Protein AF-A0A942ALH8-F1 (afdb_monomer_lite)

pLDDT: mean 92.57, std 8.09, range [36.84, 98.5]

Radius of gyration: 17.48 Å; chains: 1; bounding box: 50×44×46 Å

Structure (mmCIF, N/CA/C/O backbone):
data_AF-A0A942ALH8-F1
#
_entry.id   AF-A0A942ALH8-F1
#
loop_
_atom_site.group_PDB
_atom_site.id
_atom_site.type_symbol
_atom_site.label_atom_id
_atom_site.label_alt_id
_atom_site.label_comp_id
_atom_site.label_asym_id
_atom_site.label_entity_id
_atom_site.label_seq_id
_atom_site.pdbx_PDB_ins_code
_atom_site.Cartn_x
_atom_site.Cartn_y
_atom_site.Cartn_z
_atom_site.occupancy
_atom_site.B_iso_or_equiv
_atom_site.auth_seq_id
_atom_site.auth_comp_id
_atom_site.auth_asym_id
_atom_site.auth_atom_id
_atom_site.pdbx_PDB_model_num
ATOM 1 N N . MET A 1 1 ? -32.227 11.477 14.676 1.00 36.84 1 MET A N 1
ATOM 2 C CA . MET A 1 1 ? -32.012 10.018 14.642 1.00 36.84 1 MET A CA 1
ATOM 3 C C . MET A 1 1 ? -30.515 9.813 14.634 1.00 36.84 1 MET A C 1
ATOM 5 O O . MET A 1 1 ? -29.895 10.164 13.641 1.00 36.84 1 MET A O 1
ATOM 9 N N . GLU A 1 2 ? -29.929 9.371 15.744 1.00 45.31 2 GLU A N 1
ATOM 10 C CA . GLU A 1 2 ? -28.532 8.932 15.728 1.00 45.31 2 GLU A CA 1
ATOM 11 C C . GLU A 1 2 ? -28.465 7.667 14.875 1.00 45.31 2 GLU A C 1
ATOM 13 O O . GLU A 1 2 ? -29.123 6.669 15.173 1.00 45.31 2 GLU A O 1
ATOM 18 N N . VAL A 1 3 ? -27.745 7.743 13.757 1.00 50.66 3 VAL A N 1
ATOM 19 C CA . VAL A 1 3 ? -27.369 6.553 12.998 1.00 50.66 3 VAL A CA 1
ATOM 20 C C . VAL A 1 3 ? -26.473 5.744 13.929 1.00 50.66 3 VAL A C 1
ATOM 22 O O . VAL A 1 3 ? -25.456 6.250 14.400 1.00 50.66 3 VAL A O 1
ATOM 25 N N . ASN A 1 4 ? -26.899 4.530 14.267 1.00 64.19 4 ASN A N 1
ATOM 26 C CA . ASN A 1 4 ? -26.134 3.645 15.132 1.00 64.19 4 ASN A CA 1
ATOM 27 C C . ASN A 1 4 ? -24.898 3.199 14.340 1.00 64.19 4 ASN A C 1
ATOM 29 O O . ASN A 1 4 ? -25.013 2.354 13.453 1.00 64.19 4 ASN A O 1
ATOM 33 N N . LYS A 1 5 ? -23.758 3.853 14.582 1.00 74.19 5 LYS A N 1
ATOM 34 C CA . LYS A 1 5 ? -22.508 3.592 13.860 1.00 74.19 5 LYS A CA 1
ATOM 35 C C . LYS A 1 5 ? -22.038 2.178 14.137 1.00 74.19 5 LYS A C 1
ATOM 37 O O . LYS A 1 5 ? -22.155 1.689 15.265 1.00 74.19 5 LYS A O 1
ATOM 42 N N . THR A 1 6 ? -21.480 1.527 13.124 1.00 86.56 6 THR A N 1
ATOM 43 C CA . THR A 1 6 ? -20.853 0.227 13.345 1.00 86.56 6 THR A CA 1
ATOM 44 C C . THR A 1 6 ? -19.574 0.380 14.176 1.00 86.56 6 THR A C 1
ATOM 46 O O . THR A 1 6 ? -19.049 1.485 14.359 1.00 86.56 6 THR A O 1
ATOM 49 N N . LYS A 1 7 ? -19.061 -0.736 14.711 1.00 91.69 7 LYS A N 1
ATOM 50 C CA . LYS A 1 7 ? -17.842 -0.722 15.533 1.00 91.69 7 LYS A CA 1
ATOM 51 C C . LYS A 1 7 ? -16.642 -0.207 14.729 1.00 91.69 7 LYS A C 1
ATOM 53 O O . LYS A 1 7 ? -15.837 0.539 15.282 1.00 91.69 7 LYS A O 1
ATOM 58 N N . LEU A 1 8 ? -16.554 -0.570 13.446 1.00 96.25 8 LEU A N 1
ATOM 59 C CA . LEU A 1 8 ? -15.512 -0.081 12.549 1.00 96.25 8 LEU A CA 1
ATOM 60 C C . LEU A 1 8 ? -15.657 1.417 12.262 1.00 96.25 8 LEU A C 1
ATOM 62 O O . LEU A 1 8 ? -14.693 2.155 12.435 1.00 96.25 8 LEU A O 1
ATOM 66 N N . GLU A 1 9 ? -16.849 1.878 11.871 1.00 96.19 9 GLU A N 1
ATOM 67 C CA . GLU A 1 9 ? -17.075 3.285 11.516 1.00 96.19 9 GLU A CA 1
ATOM 68 C C . GLU A 1 9 ? -16.722 4.220 12.684 1.00 96.19 9 GLU A C 1
ATOM 70 O O . GLU A 1 9 ? -16.022 5.220 12.515 1.00 96.19 9 GLU A O 1
ATOM 75 N N . ALA A 1 10 ? -17.152 3.867 13.900 1.00 96.00 10 ALA A N 1
ATOM 76 C CA . ALA A 1 10 ? -16.814 4.627 15.097 1.00 96.00 10 ALA A CA 1
ATOM 77 C C . ALA A 1 10 ? -15.299 4.650 15.369 1.00 96.00 10 ALA A C 1
ATOM 79 O O . ALA A 1 10 ? -14.766 5.691 15.756 1.00 96.00 10 ALA A O 1
ATOM 80 N N . LEU A 1 11 ? -14.606 3.528 15.151 1.00 97.69 11 LEU A N 1
ATOM 81 C CA . LEU A 1 11 ? -13.166 3.412 15.378 1.00 97.69 11 LEU A CA 1
ATOM 82 C C . LEU A 1 11 ? -12.350 4.224 14.362 1.00 97.69 11 LEU A C 1
ATOM 84 O O . LEU A 1 11 ? -11.410 4.911 14.754 1.00 97.69 11 LEU A O 1
ATOM 88 N N . LEU A 1 12 ? -12.723 4.200 13.080 1.00 97.69 12 LEU A N 1
ATOM 89 C CA . LEU A 1 12 ? -12.045 4.975 12.033 1.00 97.69 12 LEU A CA 1
ATOM 90 C C . LEU A 1 12 ? -12.186 6.484 12.266 1.00 97.69 12 LEU A C 1
ATOM 92 O O . LEU A 1 12 ? -11.200 7.215 12.192 1.00 97.69 12 LEU A O 1
ATOM 96 N N . LEU A 1 13 ? -13.374 6.944 12.666 1.00 96.25 13 LEU A N 1
ATOM 97 C CA . LEU A 1 13 ? -13.583 8.346 13.041 1.00 96.25 13 LEU A CA 1
ATOM 98 C C . LEU A 1 13 ? -12.743 8.759 14.258 1.00 96.25 13 LEU A C 1
ATOM 100 O O . LEU A 1 13 ? -12.218 9.872 14.299 1.00 96.25 13 LEU A O 1
ATOM 104 N N . GLN A 1 14 ? -12.592 7.871 15.246 1.00 96.56 14 GLN A N 1
ATOM 105 C CA . GLN A 1 14 ? -11.711 8.119 16.391 1.00 96.56 14 GLN A CA 1
ATOM 106 C C . GLN A 1 14 ? -10.249 8.242 15.958 1.00 96.56 14 GLN A C 1
ATOM 108 O O . GLN A 1 14 ? -9.574 9.172 16.394 1.00 96.56 14 GLN A O 1
ATOM 113 N N . ILE A 1 15 ? -9.776 7.358 15.074 1.00 97.75 15 ILE A N 1
ATOM 114 C CA . ILE A 1 15 ? -8.411 7.401 14.529 1.00 97.75 15 ILE A CA 1
ATOM 115 C C . ILE A 1 15 ? -8.165 8.735 13.810 1.00 97.75 15 ILE A C 1
ATOM 117 O O . ILE A 1 15 ? -7.194 9.425 14.120 1.00 97.75 15 ILE A O 1
ATOM 121 N N . GLN A 1 16 ? -9.078 9.163 12.931 1.00 95.56 16 GLN A N 1
ATOM 122 C CA . GLN A 1 16 ? -8.986 10.458 12.240 1.00 95.56 16 GLN A CA 1
ATOM 123 C C . GLN A 1 16 ? -8.934 11.637 13.232 1.00 95.56 16 GLN A C 1
ATOM 125 O O . GLN A 1 16 ? -8.098 12.543 13.113 1.00 95.56 16 GLN A O 1
ATOM 130 N N . GLN A 1 17 ? -9.780 11.618 14.267 1.00 95.81 17 GLN A N 1
ATOM 131 C CA . GLN A 1 17 ? -9.775 12.640 15.315 1.00 95.81 17 GLN A CA 1
ATOM 132 C C . GLN A 1 17 ? -8.457 12.653 16.111 1.00 95.81 17 GLN A C 1
ATOM 134 O O . GLN A 1 17 ? -7.908 13.717 16.405 1.00 95.81 17 GLN A O 1
ATOM 139 N N . GLN A 1 18 ? -7.907 11.490 16.449 1.00 95.88 18 GLN A N 1
ATOM 140 C CA . GLN A 1 18 ? -6.642 11.383 17.178 1.00 95.88 18 GLN A CA 1
ATOM 141 C C . GLN A 1 18 ? -5.449 11.838 16.325 1.00 95.88 18 GLN A C 1
ATOM 143 O O . GLN A 1 18 ? -4.545 12.492 16.849 1.00 95.88 18 GLN A O 1
ATOM 148 N N . CYS A 1 19 ? -5.471 11.579 15.013 1.00 93.12 19 CYS A N 1
ATOM 149 C CA . CYS A 1 19 ? -4.487 12.112 14.071 1.00 93.12 19 CYS A CA 1
ATOM 150 C C . CYS A 1 19 ? -4.507 13.647 14.043 1.00 93.12 19 CYS A C 1
ATOM 152 O O . CYS A 1 19 ? -3.461 14.270 14.207 1.00 93.12 19 CYS A O 1
ATOM 154 N N . SER A 1 20 ? -5.688 14.262 13.911 1.00 92.06 20 SER A N 1
ATOM 155 C CA . SER A 1 20 ? -5.819 15.732 13.871 1.00 92.06 20 SER A CA 1
ATOM 156 C C . SER A 1 20 ? -5.445 16.434 15.183 1.00 92.06 20 SER A C 1
ATOM 158 O O . SER A 1 20 ? -4.950 17.558 15.165 1.00 92.06 20 SER A O 1
ATOM 160 N N . THR A 1 21 ? -5.649 15.778 16.327 1.00 93.12 21 THR A N 1
ATOM 161 C CA . THR A 1 21 ? -5.319 16.333 17.653 1.00 93.12 21 THR A CA 1
ATOM 162 C C . THR A 1 21 ? -3.891 16.024 18.108 1.00 93.12 21 THR A C 1
ATOM 164 O O . THR A 1 21 ? -3.427 16.596 19.094 1.00 93.12 21 THR A O 1
ATOM 167 N N . GLY A 1 22 ? -3.183 15.125 17.418 1.00 89.62 22 GLY A N 1
ATOM 168 C CA . GLY A 1 22 ? -1.836 14.691 17.788 1.00 89.62 22 GLY A CA 1
ATOM 169 C C . GLY A 1 22 ? -1.780 13.800 19.036 1.00 89.62 22 GLY A C 1
ATOM 170 O O . GLY A 1 22 ? -0.705 13.637 19.620 1.00 89.62 22 GLY A O 1
ATOM 171 N N . ASN A 1 23 ? -2.902 13.208 19.466 1.00 91.81 23 ASN A N 1
ATOM 172 C CA . ASN A 1 23 ? -2.948 12.342 20.648 1.00 91.81 23 ASN A CA 1
ATOM 173 C C . ASN A 1 23 ? -2.370 10.947 20.349 1.00 91.81 23 ASN A C 1
ATOM 175 O O . ASN A 1 23 ? -3.093 9.970 20.154 1.00 91.81 23 ASN A O 1
ATOM 179 N N . ARG A 1 24 ? -1.036 10.854 20.326 1.00 91.38 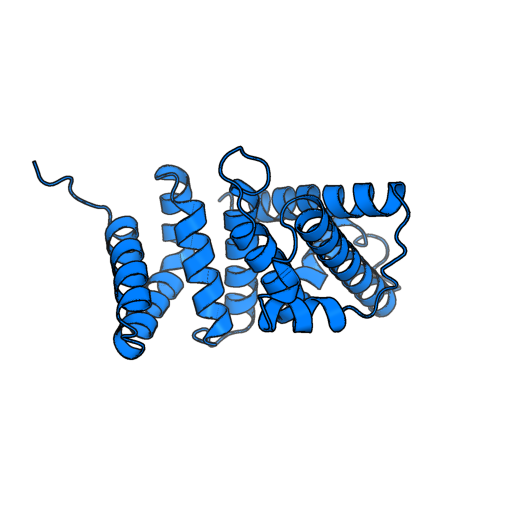24 ARG A N 1
ATOM 180 C CA . ARG A 1 24 ? -0.295 9.643 19.925 1.00 91.38 24 ARG A CA 1
ATOM 181 C C . ARG A 1 24 ? -0.626 8.405 20.759 1.00 91.38 24 ARG A C 1
ATOM 183 O O . ARG A 1 24 ? -0.644 7.302 20.223 1.00 91.38 24 ARG A O 1
ATOM 190 N N . LYS A 1 25 ? -0.881 8.570 22.062 1.00 93.19 25 LYS A N 1
ATOM 191 C CA . LYS A 1 25 ? -1.162 7.441 22.961 1.00 93.19 25 LYS A CA 1
ATOM 192 C C . LYS A 1 25 ? -2.512 6.806 22.643 1.00 93.19 25 LYS A C 1
ATOM 194 O O . LYS A 1 25 ? -2.610 5.585 22.558 1.00 93.19 25 LYS A O 1
ATOM 199 N N . GLU A 1 26 ? -3.541 7.630 22.481 1.00 95.25 26 GLU A N 1
ATOM 200 C CA . GLU A 1 26 ? -4.869 7.134 22.122 1.00 95.25 26 GLU A CA 1
ATOM 201 C C . GLU A 1 26 ? -4.896 6.605 20.688 1.00 95.25 26 GLU A C 1
ATOM 203 O O . GLU A 1 26 ? -5.475 5.545 20.463 1.00 95.25 26 GLU A O 1
ATOM 208 N N . LEU A 1 27 ?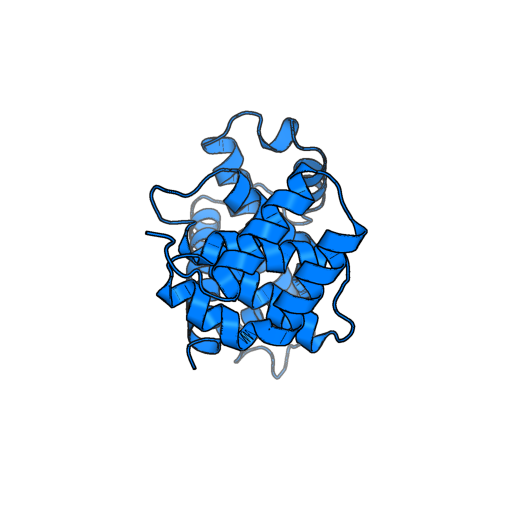 -4.180 7.260 19.765 1.00 97.31 27 LEU A N 1
ATOM 209 C CA . LEU A 1 27 ? -4.002 6.774 18.397 1.00 97.31 27 LEU A CA 1
ATOM 210 C C . LEU A 1 27 ? -3.435 5.351 18.371 1.00 97.31 27 LEU A C 1
ATOM 212 O O . LEU A 1 27 ? -4.038 4.465 17.774 1.00 97.31 27 LEU A O 1
ATOM 216 N N . ALA A 1 28 ? -2.321 5.105 19.068 1.00 96.81 28 ALA A N 1
ATOM 217 C CA . ALA A 1 28 ? -1.719 3.774 19.135 1.00 96.81 28 ALA A CA 1
ATOM 218 C C . ALA A 1 28 ? -2.687 2.728 19.719 1.00 96.81 28 ALA A C 1
ATOM 220 O O . ALA A 1 28 ? -2.735 1.594 19.247 1.00 96.81 28 ALA A O 1
ATOM 221 N N . SER A 1 29 ? -3.498 3.108 20.713 1.00 96.94 29 SER A N 1
ATOM 222 C CA . SER A 1 29 ? -4.518 2.224 21.288 1.00 96.94 29 SER A CA 1
ATOM 223 C C . SER A 1 29 ? -5.618 1.872 20.281 1.00 96.94 29 SER A C 1
ATOM 225 O O . SER A 1 29 ? -5.980 0.701 20.157 1.00 96.94 29 SER A O 1
ATOM 227 N N . SER A 1 30 ? -6.148 2.859 19.556 1.00 98.00 30 SER A N 1
ATOM 228 C CA . SER A 1 30 ? -7.197 2.646 18.553 1.00 98.00 30 SER A CA 1
ATOM 229 C C . SER A 1 30 ? -6.686 1.856 17.346 1.00 98.00 30 SER A C 1
ATOM 231 O O . SER A 1 30 ? -7.379 0.963 16.858 1.00 98.00 30 SER A O 1
ATOM 233 N N . LEU A 1 31 ? -5.450 2.110 16.913 1.00 98.06 31 LEU A N 1
ATOM 234 C CA . LEU A 1 31 ? -4.796 1.345 15.852 1.00 98.06 31 LEU A CA 1
ATOM 235 C C . LEU A 1 31 ? -4.565 -0.117 16.262 1.00 98.06 31 LEU A C 1
ATOM 237 O O . LEU A 1 31 ? -4.925 -1.009 15.502 1.00 98.06 31 LEU A O 1
ATOM 241 N N . ARG A 1 32 ? -4.092 -0.397 17.487 1.00 97.25 32 ARG A N 1
ATOM 242 C CA . ARG A 1 32 ? -3.988 -1.783 17.994 1.00 97.25 32 ARG A CA 1
ATOM 243 C C . ARG A 1 32 ? -5.350 -2.475 18.065 1.00 97.25 32 ARG A C 1
ATOM 245 O O . ARG A 1 32 ? -5.470 -3.650 17.728 1.00 97.25 32 ARG A O 1
ATOM 252 N N . GLN A 1 33 ? -6.406 -1.757 18.452 1.00 97.00 33 GLN A N 1
ATOM 253 C CA . GLN A 1 33 ? -7.764 -2.305 18.421 1.00 97.00 33 GLN A CA 1
ATOM 254 C C . GLN A 1 33 ? -8.205 -2.667 16.993 1.00 97.00 33 GLN A C 1
ATOM 256 O O . GLN A 1 33 ? -8.845 -3.707 16.807 1.00 97.00 33 GLN A O 1
ATOM 261 N N . LEU A 1 34 ? -7.886 -1.827 16.003 1.00 97.88 34 LEU A N 1
ATOM 262 C CA . LEU A 1 34 ? -8.164 -2.095 14.591 1.00 97.88 34 LEU A CA 1
ATOM 263 C C . LEU A 1 34 ? -7.376 -3.314 14.103 1.00 97.88 34 LEU A C 1
ATOM 265 O O . LEU A 1 34 ? -7.981 -4.248 13.580 1.00 97.88 34 LEU A O 1
ATOM 269 N N . MET A 1 35 ? -6.069 -3.343 14.366 1.00 96.69 35 MET A N 1
ATOM 270 C CA . MET A 1 35 ? -5.150 -4.430 14.019 1.00 96.69 35 MET A CA 1
ATOM 271 C C . MET A 1 35 ? -5.627 -5.789 14.543 1.00 96.69 35 MET A C 1
ATOM 273 O O . MET A 1 35 ? -5.716 -6.752 13.786 1.00 96.69 35 MET A O 1
ATOM 277 N N . ASN A 1 36 ? -6.035 -5.858 15.813 1.00 95.44 36 ASN A N 1
ATOM 278 C CA . ASN A 1 36 ? -6.484 -7.104 16.449 1.00 95.44 36 ASN A CA 1
ATOM 279 C C . ASN A 1 36 ? -7.810 -7.648 15.886 1.00 95.44 36 ASN A C 1
ATOM 281 O O . ASN A 1 36 ? -8.197 -8.771 16.189 1.00 95.44 36 ASN A O 1
ATOM 285 N N . ASN A 1 37 ? -8.551 -6.846 15.117 1.00 96.00 37 ASN A N 1
ATOM 286 C CA . ASN A 1 37 ? -9.833 -7.227 14.515 1.00 96.00 37 ASN A CA 1
ATOM 287 C C . ASN A 1 37 ? -9.805 -7.075 12.980 1.00 96.00 37 ASN A C 1
ATOM 289 O O . ASN A 1 37 ? -10.860 -7.081 12.342 1.00 96.00 37 ASN A O 1
ATOM 293 N N . ARG A 1 38 ? -8.613 -6.927 12.385 1.00 95.56 38 ARG A N 1
ATOM 294 C CA . ARG A 1 38 ? -8.408 -6.516 10.987 1.00 95.56 38 ARG A CA 1
ATOM 295 C C . ARG A 1 38 ? -9.140 -7.384 9.966 1.00 95.56 38 ARG A C 1
ATOM 297 O O . ARG A 1 38 ? -9.742 -6.834 9.057 1.00 95.56 38 ARG A O 1
ATOM 304 N N . GLN A 1 39 ? -9.184 -8.707 10.141 1.00 93.94 39 GLN A N 1
ATOM 305 C CA . GLN A 1 39 ? -9.879 -9.609 9.211 1.00 93.94 39 GLN A CA 1
ATOM 306 C C . GLN A 1 39 ? -11.396 -9.364 9.185 1.00 93.94 39 GLN A C 1
ATOM 308 O O . GLN A 1 39 ? -11.996 -9.258 8.116 1.00 93.94 39 GLN A O 1
ATOM 313 N N . ALA A 1 40 ? -12.019 -9.203 10.357 1.00 93.81 40 ALA A N 1
ATOM 314 C CA . ALA A 1 40 ? -13.442 -8.879 10.446 1.00 93.81 40 ALA A CA 1
ATOM 315 C C . ALA A 1 40 ? -13.726 -7.475 9.889 1.00 93.81 40 ALA A C 1
ATOM 317 O O . ALA A 1 40 ? -14.661 -7.282 9.108 1.00 93.81 40 ALA A O 1
ATOM 318 N N . TYR A 1 41 ? -12.878 -6.506 10.239 1.00 96.50 41 TYR A N 1
ATOM 319 C CA . TYR A 1 41 ? -12.999 -5.133 9.760 1.00 96.50 41 TYR A CA 1
ATOM 320 C C . TYR A 1 41 ? -12.703 -4.977 8.270 1.00 96.50 41 TYR A C 1
ATOM 322 O O . TYR A 1 41 ? -13.274 -4.092 7.644 1.00 96.50 41 TYR A O 1
ATOM 330 N N . TYR A 1 42 ? -11.906 -5.852 7.662 1.00 95.56 42 TYR A N 1
ATOM 331 C CA . TYR A 1 42 ? -11.691 -5.849 6.221 1.00 95.56 42 TYR A CA 1
ATOM 332 C C . TYR A 1 42 ? -13.012 -6.085 5.471 1.00 95.56 42 TYR A C 1
ATOM 334 O O . TYR A 1 42 ? -13.391 -5.269 4.628 1.00 95.56 42 TYR A O 1
ATOM 342 N N . GLN A 1 43 ? -13.775 -7.124 5.831 1.00 93.00 43 GLN A N 1
ATOM 343 C CA . GLN A 1 43 ? -15.072 -7.411 5.194 1.00 93.00 43 GLN A CA 1
ATOM 344 C C . GLN A 1 43 ? -16.118 -6.325 5.480 1.00 93.00 43 GLN A C 1
ATOM 346 O O . GLN A 1 43 ? -16.907 -5.942 4.608 1.00 93.00 43 GLN A O 1
ATOM 351 N N . GLU A 1 44 ? -16.108 -5.794 6.703 1.00 94.94 44 GLU A N 1
ATOM 352 C CA . GLU A 1 44 ? -16.975 -4.686 7.094 1.00 94.94 44 GLU A CA 1
ATOM 353 C C . GLU A 1 44 ? -16.642 -3.409 6.300 1.00 94.94 44 GLU A C 1
ATOM 355 O O . GLU A 1 44 ? -17.551 -2.762 5.780 1.00 94.94 44 GLU A O 1
ATOM 360 N N . SER A 1 45 ? -15.355 -3.099 6.097 1.00 95.62 45 SER A N 1
ATOM 361 C CA . SER A 1 45 ? -14.901 -1.937 5.318 1.00 95.62 45 SER A CA 1
ATOM 362 C C . SER A 1 45 ? -15.368 -1.998 3.864 1.00 95.62 45 SER A C 1
ATOM 364 O O . SER A 1 45 ? -15.770 -0.978 3.310 1.00 95.62 45 SER A O 1
ATOM 366 N N . ILE A 1 46 ? -15.390 -3.190 3.252 1.00 93.31 46 ILE A N 1
ATOM 367 C CA . ILE A 1 46 ? -15.931 -3.386 1.900 1.00 93.31 46 ILE A CA 1
ATOM 368 C C . ILE A 1 46 ? -17.428 -3.085 1.896 1.00 93.31 46 ILE A C 1
ATOM 370 O O . ILE A 1 46 ? -17.907 -2.314 1.065 1.00 93.31 46 ILE A O 1
ATOM 374 N N . SER A 1 47 ? -18.161 -3.679 2.838 1.00 93.12 47 SER A N 1
ATOM 375 C CA . SER A 1 47 ? -19.621 -3.559 2.918 1.00 93.12 47 SER A CA 1
ATOM 376 C C . SER A 1 47 ? -20.074 -2.115 3.149 1.00 93.12 47 SER A C 1
ATOM 378 O O . SER A 1 47 ? -21.121 -1.708 2.650 1.00 93.12 47 SER A O 1
ATOM 380 N N . LEU A 1 48 ? -19.272 -1.335 3.876 1.00 93.62 48 LEU A N 1
ATOM 381 C CA . LEU A 1 48 ? -19.544 0.064 4.205 1.00 93.62 48 LEU A CA 1
ATOM 382 C C . LEU A 1 48 ? -18.903 1.066 3.232 1.00 93.62 48 LEU A C 1
ATOM 384 O O . LEU A 1 48 ? -19.078 2.266 3.410 1.00 93.62 48 LEU A O 1
ATOM 388 N N . SER A 1 49 ? -18.183 0.611 2.200 1.00 93.12 49 SER A N 1
ATOM 389 C CA . SER A 1 49 ? -17.388 1.479 1.309 1.00 93.12 49 SER A CA 1
ATOM 390 C C . SER A 1 49 ? -16.349 2.349 2.047 1.00 93.12 49 SER A C 1
ATOM 392 O O . SER A 1 49 ? -16.103 3.485 1.657 1.00 93.12 49 SER A O 1
ATOM 394 N N . MET A 1 50 ? -15.725 1.816 3.103 1.00 95.06 50 MET A N 1
ATOM 395 C CA . MET A 1 50 ? -14.726 2.498 3.948 1.00 95.06 50 MET A CA 1
ATOM 396 C C . MET A 1 50 ? -13.294 1.977 3.731 1.00 95.06 50 MET A C 1
ATOM 398 O O . MET A 1 50 ? -12.456 2.061 4.627 1.00 95.06 50 MET A O 1
ATOM 402 N N . GLN A 1 51 ? -13.000 1.382 2.568 1.00 94.44 51 GLN A N 1
ATOM 403 C CA . GLN A 1 51 ? -11.687 0.771 2.313 1.00 94.44 51 GLN A CA 1
ATOM 404 C C . GLN A 1 51 ? -10.529 1.775 2.346 1.00 94.44 51 GLN A C 1
ATOM 406 O O . GLN A 1 51 ? -9.443 1.400 2.777 1.00 94.44 51 GLN A O 1
ATOM 411 N N . ASP A 1 52 ? -10.752 3.023 1.929 1.00 95.12 52 ASP A N 1
ATOM 412 C CA . ASP A 1 52 ? -9.712 4.055 1.952 1.00 95.12 52 ASP A CA 1
ATOM 413 C C . ASP A 1 52 ? -9.277 4.368 3.393 1.00 95.12 52 ASP A C 1
ATOM 415 O O . ASP A 1 52 ? -8.127 4.113 3.752 1.00 95.12 52 ASP A O 1
ATOM 419 N N . ASP A 1 53 ? -10.220 4.767 4.254 1.00 96.44 53 ASP A N 1
ATOM 420 C CA . ASP A 1 53 ? -9.970 5.026 5.681 1.00 96.44 53 ASP A CA 1
ATOM 421 C C . ASP A 1 53 ? -9.372 3.810 6.405 1.00 96.44 53 ASP A C 1
ATOM 423 O O . ASP A 1 53 ? -8.473 3.937 7.239 1.00 96.44 53 ASP A O 1
ATOM 427 N N . PHE A 1 54 ? -9.861 2.608 6.086 1.00 97.69 54 PHE A N 1
ATOM 428 C CA . PHE A 1 54 ? -9.338 1.374 6.661 1.00 97.69 54 PHE A CA 1
ATOM 429 C C . PHE A 1 54 ? -7.884 1.122 6.240 1.00 97.69 54 PHE A C 1
ATOM 431 O O . PHE A 1 54 ? -7.045 0.830 7.091 1.00 97.69 54 PHE A O 1
ATOM 438 N N . SER A 1 55 ? -7.564 1.281 4.954 1.00 97.44 55 SER A N 1
ATOM 439 C CA . SER A 1 55 ? -6.197 1.117 4.445 1.00 97.44 55 SER A CA 1
ATOM 440 C C . SER A 1 55 ? -5.231 2.154 5.002 1.00 97.44 55 SER A C 1
ATOM 442 O O . SER A 1 55 ? -4.100 1.824 5.347 1.00 97.44 55 SER A O 1
ATOM 444 N N . ASP A 1 56 ? -5.693 3.389 5.179 1.00 97.75 56 ASP A N 1
ATOM 445 C CA . ASP A 1 56 ? -4.920 4.452 5.804 1.00 97.75 56 ASP A CA 1
ATOM 446 C C . ASP A 1 56 ? -4.549 4.110 7.257 1.00 97.75 56 ASP A C 1
ATOM 448 O O . ASP A 1 56 ? -3.405 4.300 7.679 1.00 97.75 56 ASP A O 1
ATOM 452 N N . ALA A 1 57 ? -5.489 3.538 8.015 1.00 98.31 57 ALA A N 1
ATOM 453 C CA . ALA A 1 57 ? -5.226 3.060 9.367 1.00 98.31 57 ALA A CA 1
ATOM 454 C C . ALA A 1 57 ? -4.243 1.875 9.391 1.00 98.31 57 ALA A C 1
ATOM 456 O O . ALA A 1 57 ? -3.346 1.853 10.233 1.00 98.31 57 ALA A O 1
ATOM 457 N N . LEU A 1 58 ? -4.365 0.921 8.460 1.00 98.50 58 LEU A N 1
ATOM 458 C CA . LEU A 1 58 ? -3.416 -0.193 8.319 1.00 98.50 58 LEU A CA 1
ATOM 459 C C . LEU A 1 58 ? -2.007 0.291 7.962 1.00 98.50 58 LEU A C 1
ATOM 461 O O . LEU A 1 58 ? -1.033 -0.148 8.564 1.00 98.50 58 LEU A O 1
ATOM 465 N N . PHE A 1 59 ? -1.883 1.249 7.046 1.00 98.06 59 PHE A N 1
ATOM 466 C CA . PHE A 1 59 ? -0.590 1.841 6.718 1.00 98.06 59 PHE A CA 1
ATOM 467 C C . PHE A 1 59 ? 0.041 2.542 7.930 1.00 98.06 59 PHE A C 1
ATOM 469 O O . PHE A 1 59 ? 1.230 2.386 8.192 1.00 98.06 59 PHE A O 1
ATOM 476 N N . LYS A 1 60 ? -0.761 3.256 8.730 1.00 97.62 60 LYS A N 1
ATOM 477 C CA . LYS A 1 60 ? -0.296 3.872 9.983 1.00 97.62 60 LYS A CA 1
ATOM 478 C C . LYS A 1 60 ? 0.141 2.855 11.034 1.00 97.62 60 LYS A C 1
ATOM 480 O O . LYS A 1 60 ? 1.045 3.169 11.800 1.00 97.62 60 LYS A O 1
ATOM 485 N N . ILE A 1 61 ? -0.489 1.679 11.094 1.00 98.19 61 ILE A N 1
ATOM 486 C CA . ILE A 1 61 ? -0.052 0.584 11.974 1.00 98.19 61 ILE A CA 1
ATOM 487 C C . ILE A 1 61 ? 1.387 0.187 11.636 1.00 98.19 61 ILE A C 1
ATOM 489 O O . ILE A 1 61 ? 2.215 0.176 12.542 1.00 98.19 61 ILE A O 1
ATOM 493 N N . LEU A 1 62 ? 1.680 -0.017 10.347 1.00 97.88 62 LEU A N 1
ATOM 494 C CA . LEU A 1 62 ? 3.016 -0.385 9.872 1.00 97.88 62 LEU A CA 1
ATOM 495 C C . LEU A 1 62 ? 4.050 0.715 10.132 1.00 97.88 62 LEU A C 1
ATOM 497 O O . LEU A 1 62 ? 5.120 0.450 10.663 1.00 97.88 62 LEU A O 1
ATOM 501 N N . LEU A 1 63 ? 3.726 1.974 9.812 1.00 95.75 63 LEU A N 1
ATOM 502 C CA . LEU A 1 63 ? 4.642 3.104 10.037 1.00 95.75 63 LEU A CA 1
ATOM 503 C C . LEU A 1 63 ? 4.975 3.339 11.517 1.00 95.75 63 LEU A C 1
ATOM 505 O O . LEU A 1 63 ? 5.973 3.983 11.831 1.00 95.75 63 LEU A O 1
ATOM 509 N N . LEU A 1 64 ? 4.100 2.897 12.420 1.00 95.62 64 LEU A N 1
ATOM 510 C CA . LEU A 1 64 ? 4.285 3.013 13.862 1.00 95.62 64 LEU A CA 1
ATOM 511 C C . LEU A 1 64 ? 4.809 1.721 14.497 1.00 95.62 64 LEU A C 1
ATOM 513 O O . LEU A 1 64 ? 4.933 1.701 15.724 1.00 95.62 64 LEU A O 1
ATOM 517 N N . GLU A 1 65 ? 5.083 0.685 13.695 1.00 95.12 65 GLU A N 1
ATOM 518 C CA . GLU A 1 65 ? 5.595 -0.618 14.139 1.00 95.12 65 GLU A CA 1
ATOM 519 C C . GLU A 1 65 ? 4.768 -1.162 15.322 1.00 95.12 65 GLU A C 1
ATOM 521 O O . GLU A 1 65 ? 5.286 -1.500 16.390 1.00 95.12 65 GLU A O 1
ATOM 526 N N . LEU A 1 66 ? 3.433 -1.110 15.196 1.00 95.12 66 LEU A N 1
ATOM 527 C CA . LEU A 1 66 ? 2.532 -1.539 16.276 1.00 95.12 66 LEU A CA 1
ATOM 528 C C . LEU A 1 66 ? 2.287 -3.048 16.284 1.00 95.12 66 LEU A C 1
ATOM 530 O O . LEU A 1 66 ? 1.832 -3.566 17.308 1.00 95.12 66 LEU A O 1
ATOM 534 N N . ASP A 1 67 ? 2.541 -3.696 15.155 1.00 89.75 67 ASP A N 1
ATOM 535 C CA . ASP A 1 67 ? 2.598 -5.140 14.977 1.00 89.75 67 ASP A CA 1
ATOM 536 C C . ASP A 1 67 ? 3.842 -5.742 15.651 1.00 89.75 67 ASP A C 1
ATOM 538 O O . ASP A 1 67 ? 4.857 -5.078 15.849 1.00 89.75 67 ASP A O 1
ATOM 542 N N . GLU A 1 68 ? 3.730 -7.004 16.069 1.00 85.88 68 GLU A N 1
ATOM 543 C CA . GLU A 1 68 ? 4.797 -7.714 16.793 1.00 85.88 68 GLU A CA 1
ATOM 544 C C . GLU A 1 68 ? 5.318 -8.933 16.017 1.00 85.88 68 GLU A C 1
ATOM 546 O O . GLU A 1 68 ? 6.434 -9.392 16.268 1.00 85.88 68 GLU A O 1
ATOM 551 N N . GLU A 1 69 ? 4.536 -9.446 15.062 1.00 91.81 69 GLU A N 1
ATOM 552 C CA . GLU A 1 69 ? 4.855 -10.632 14.269 1.00 91.81 69 GLU A CA 1
ATOM 553 C C . GLU A 1 69 ? 4.903 -10.297 12.773 1.00 91.81 69 GLU A C 1
ATOM 555 O O . GLU A 1 69 ? 3.969 -9.711 12.231 1.00 91.81 69 GLU A O 1
ATOM 560 N N . GLU A 1 70 ? 5.957 -10.752 12.089 1.00 90.94 70 GLU A N 1
ATOM 561 C CA . GLU A 1 70 ? 6.189 -10.493 10.657 1.00 90.94 70 GLU A CA 1
ATOM 562 C C . GLU A 1 70 ? 5.020 -10.946 9.765 1.00 90.94 70 GLU A C 1
ATOM 564 O O . GLU A 1 70 ? 4.666 -10.268 8.802 1.00 90.94 70 GLU A O 1
ATOM 569 N N . GLU A 1 71 ? 4.380 -12.076 10.087 1.00 92.69 71 GLU A N 1
ATOM 570 C CA . GLU A 1 71 ? 3.214 -12.564 9.338 1.00 92.69 71 GLU A CA 1
ATOM 571 C C . GLU A 1 71 ? 2.027 -11.591 9.437 1.00 92.69 71 GLU A C 1
ATOM 573 O O . GLU A 1 71 ? 1.306 -11.388 8.455 1.00 92.69 71 GLU A O 1
ATOM 578 N N . GLU A 1 72 ? 1.854 -10.929 10.587 1.00 94.00 72 GLU A N 1
ATOM 579 C CA . GLU A 1 72 ? 0.853 -9.876 10.740 1.00 94.00 72 GLU A CA 1
ATOM 580 C C . GLU A 1 72 ? 1.231 -8.633 9.935 1.00 94.00 72 GLU A C 1
ATOM 582 O O . GLU A 1 72 ? 0.365 -8.076 9.260 1.00 94.00 72 GLU A O 1
ATOM 587 N N . SER A 1 73 ? 2.505 -8.226 9.946 1.00 96.31 73 SER A N 1
ATOM 588 C CA . SER A 1 73 ? 3.006 -7.091 9.158 1.00 96.31 73 SER A CA 1
ATOM 589 C C . SER A 1 73 ? 2.743 -7.293 7.663 1.00 96.31 73 SER A C 1
ATOM 591 O O . SER A 1 73 ? 2.215 -6.399 6.995 1.00 96.31 73 SER A O 1
ATOM 593 N N . ILE A 1 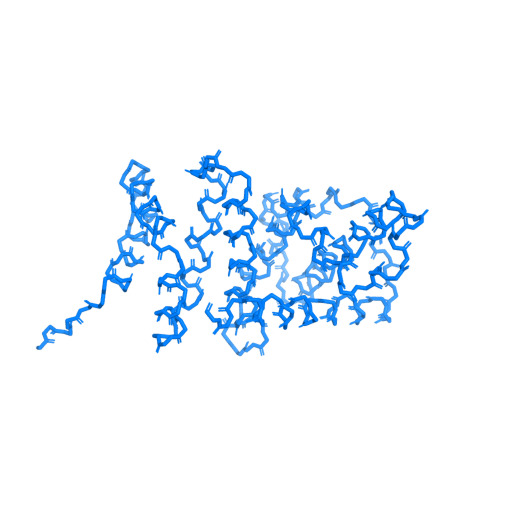74 ? 3.032 -8.494 7.144 1.00 97.31 74 ILE A N 1
ATOM 594 C CA . ILE A 1 74 ? 2.762 -8.869 5.750 1.00 97.31 74 ILE A CA 1
ATOM 595 C C . ILE A 1 74 ? 1.260 -8.782 5.465 1.00 97.31 74 ILE A C 1
ATOM 597 O O . ILE A 1 74 ? 0.848 -8.163 4.483 1.00 97.31 74 ILE A O 1
ATOM 601 N N . GLU A 1 75 ? 0.420 -9.353 6.333 1.00 96.69 75 GLU A N 1
ATOM 602 C CA . GLU A 1 75 ? -1.033 -9.314 6.155 1.00 96.69 75 GLU A CA 1
ATOM 603 C C . GLU A 1 75 ? -1.577 -7.875 6.139 1.00 96.69 75 GLU A C 1
ATOM 605 O O . GLU A 1 75 ? -2.403 -7.528 5.292 1.00 96.69 75 GLU A O 1
ATOM 610 N N . ILE A 1 76 ? -1.099 -7.023 7.047 1.00 98.00 76 ILE A N 1
ATOM 611 C CA . ILE A 1 76 ? -1.494 -5.615 7.157 1.00 98.00 76 ILE A CA 1
ATOM 612 C C . ILE A 1 76 ? -1.053 -4.833 5.914 1.00 98.00 76 ILE A C 1
ATOM 614 O O . ILE A 1 76 ? -1.845 -4.052 5.378 1.00 98.00 76 ILE A O 1
ATOM 618 N N . ALA A 1 77 ? 0.169 -5.057 5.421 1.00 98.31 77 ALA A N 1
ATOM 619 C CA . ALA A 1 77 ? 0.681 -4.411 4.214 1.00 98.31 77 ALA A CA 1
ATOM 620 C C . ALA A 1 77 ? -0.119 -4.807 2.974 1.00 98.31 77 ALA A C 1
ATOM 622 O O . ALA A 1 77 ? -0.544 -3.939 2.208 1.00 98.31 77 ALA A O 1
ATOM 623 N N . GLU A 1 78 ? -0.410 -6.094 2.803 1.00 97.94 78 GLU A N 1
ATOM 624 C CA . GLU A 1 78 ? -1.216 -6.561 1.682 1.00 97.94 78 GLU A CA 1
ATOM 625 C C . GLU A 1 78 ? -2.672 -6.062 1.756 1.00 97.94 78 GLU A C 1
ATOM 627 O O . GLU A 1 78 ? -3.224 -5.622 0.743 1.00 97.94 78 GLU A O 1
ATOM 632 N N . MET A 1 79 ? -3.307 -6.069 2.936 1.00 97.50 79 MET A N 1
ATOM 633 C CA . MET A 1 79 ? -4.656 -5.510 3.113 1.00 97.50 79 MET A CA 1
ATOM 634 C C . MET A 1 79 ? -4.688 -3.999 2.849 1.00 97.50 79 MET A C 1
ATOM 636 O O . MET A 1 79 ? -5.625 -3.512 2.209 1.00 97.50 79 MET A O 1
ATOM 640 N N . SER A 1 80 ? -3.665 -3.266 3.303 1.00 97.94 80 SER A N 1
ATOM 641 C CA . SER A 1 80 ? -3.496 -1.839 3.018 1.00 97.94 80 SER A CA 1
ATOM 642 C C . SER A 1 80 ? -3.383 -1.596 1.513 1.00 97.94 80 SER A C 1
ATOM 644 O O . SER A 1 80 ? -4.153 -0.813 0.952 1.00 97.94 80 SER A O 1
ATOM 646 N N . TYR A 1 81 ? -2.528 -2.361 0.826 1.00 98.00 81 TYR A N 1
ATOM 647 C CA . TYR A 1 81 ? -2.367 -2.297 -0.627 1.00 98.00 81 TYR A CA 1
ATOM 648 C C . TYR A 1 81 ? -3.695 -2.516 -1.361 1.00 98.00 81 TYR A C 1
ATOM 650 O O . TYR A 1 81 ? -4.043 -1.770 -2.278 1.00 98.00 81 TYR A O 1
ATOM 658 N N . VAL A 1 82 ? -4.479 -3.518 -0.947 1.00 96.62 82 VAL A N 1
ATOM 659 C CA . VAL A 1 82 ? -5.795 -3.787 -1.544 1.00 96.62 82 VAL A CA 1
ATOM 660 C C . VAL A 1 82 ? -6.773 -2.640 -1.285 1.00 96.62 82 VAL A C 1
ATOM 662 O O . VAL A 1 82 ? -7.502 -2.250 -2.196 1.00 96.62 82 VAL A O 1
ATOM 665 N N . GLY A 1 83 ? -6.807 -2.074 -0.080 1.00 95.75 83 GLY A N 1
ATOM 666 C CA . GLY A 1 83 ? -7.705 -0.958 0.205 1.00 95.75 83 GLY A CA 1
ATOM 667 C C . GLY A 1 83 ? -7.355 0.299 -0.602 1.00 95.75 83 GLY A C 1
ATOM 668 O O . GLY A 1 83 ? -8.250 0.863 -1.233 1.00 95.75 83 GLY A O 1
ATOM 6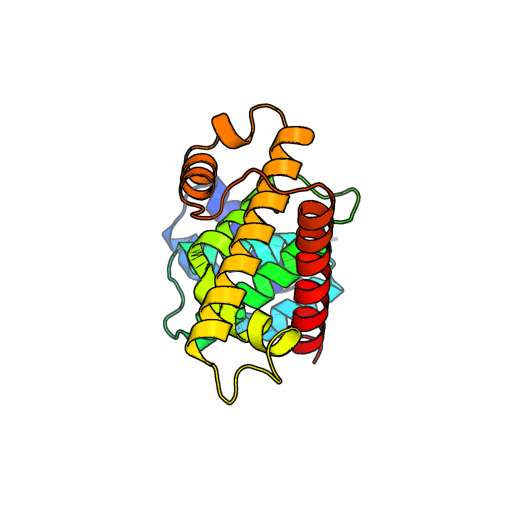69 N N . ILE A 1 84 ? -6.070 0.651 -0.727 1.00 95.81 84 ILE A N 1
ATOM 670 C CA . ILE A 1 84 ? -5.614 1.755 -1.595 1.00 95.81 84 ILE A CA 1
ATOM 671 C C . ILE A 1 84 ? -5.953 1.450 -3.067 1.00 95.81 84 ILE A C 1
ATOM 673 O O . ILE A 1 84 ? -6.541 2.270 -3.775 1.00 95.81 84 ILE A O 1
ATOM 677 N N . GLY A 1 85 ? -5.673 0.227 -3.529 1.00 94.19 85 GLY A N 1
ATOM 678 C CA . GLY A 1 85 ? -5.976 -0.227 -4.890 1.00 94.19 85 GLY A CA 1
ATOM 679 C C . GLY A 1 85 ? -7.458 -0.170 -5.269 1.00 94.19 85 GLY A C 1
ATOM 680 O O . GLY A 1 85 ? -7.790 -0.057 -6.450 1.00 94.19 85 GLY A O 1
ATOM 681 N N . SER A 1 86 ? -8.363 -0.197 -4.286 1.00 92.44 86 SER A N 1
ATOM 682 C CA . SER A 1 86 ? -9.806 -0.086 -4.518 1.00 92.44 86 SER A CA 1
ATOM 683 C C . SER A 1 86 ? -10.249 1.293 -5.023 1.00 92.44 86 SER A C 1
ATOM 685 O O . SER A 1 86 ? -11.288 1.386 -5.679 1.00 92.44 86 SER A O 1
ATOM 687 N N . VAL A 1 87 ? -9.447 2.336 -4.779 1.00 91.31 87 VAL A N 1
ATOM 688 C CA . VAL A 1 87 ? -9.772 3.730 -5.115 1.00 91.31 87 VAL A CA 1
ATOM 689 C C . VAL A 1 87 ? -8.867 4.339 -6.192 1.00 91.31 87 VAL A C 1
ATOM 691 O O . VAL A 1 87 ? -9.323 5.240 -6.895 1.00 91.31 87 VAL A O 1
ATOM 694 N N . LEU A 1 88 ? -7.649 3.817 -6.408 1.00 86.06 88 LEU A N 1
ATOM 695 C CA . LEU A 1 88 ? -6.652 4.367 -7.353 1.00 86.06 88 LEU A CA 1
ATOM 696 C C . LEU A 1 88 ? -7.138 4.540 -8.801 1.00 86.06 88 LEU A C 1
ATOM 698 O O . LEU A 1 88 ? -6.686 5.445 -9.491 1.00 86.06 88 LEU A O 1
ATOM 702 N N . TYR A 1 89 ? -8.065 3.702 -9.273 1.00 78.31 89 TYR A N 1
ATOM 703 C CA . TYR A 1 89 ? -8.574 3.749 -10.656 1.00 78.31 89 TYR A CA 1
ATOM 704 C C . TYR A 1 89 ? -10.001 4.297 -10.759 1.00 78.31 89 TYR A C 1
ATOM 706 O O . TYR A 1 89 ? -10.748 3.960 -11.681 1.00 78.31 89 TYR A O 1
ATOM 714 N N . THR A 1 90 ? -10.400 5.112 -9.789 1.00 86.12 90 THR A N 1
ATOM 715 C CA . THR A 1 90 ? -11.729 5.722 -9.714 1.00 86.12 90 THR A CA 1
ATOM 716 C C . THR A 1 90 ? -11.611 7.244 -9.720 1.00 86.12 90 THR A C 1
ATOM 718 O O . THR A 1 90 ? -10.533 7.793 -9.533 1.00 86.12 90 THR A O 1
ATOM 721 N N . SER A 1 91 ? -12.726 7.958 -9.883 1.00 84.75 91 SER A N 1
ATOM 722 C CA . SER A 1 91 ? -12.720 9.427 -9.860 1.00 84.75 91 SER A CA 1
ATOM 723 C C . SER A 1 91 ? -12.389 10.040 -8.493 1.00 84.75 91 SER A C 1
ATOM 725 O O . SER A 1 91 ? -12.294 11.260 -8.405 1.00 84.75 91 SER A O 1
ATOM 727 N N . VAL A 1 92 ? -12.281 9.233 -7.429 1.00 86.69 92 VAL A N 1
ATOM 728 C CA . VAL A 1 92 ? -11.942 9.711 -6.077 1.00 86.69 92 VAL A CA 1
ATOM 729 C C . VAL A 1 92 ? -10.448 9.612 -5.760 1.00 86.69 92 VAL A C 1
ATOM 731 O O . VAL A 1 92 ? -10.031 10.076 -4.704 1.00 86.69 92 VAL A O 1
ATOM 734 N N . SER A 1 93 ? -9.633 9.038 -6.655 1.00 91.38 93 SER A N 1
ATOM 735 C CA . SER A 1 93 ? -8.183 8.953 -6.465 1.00 91.38 93 SER A CA 1
ATOM 736 C C . SER A 1 93 ? -7.553 10.343 -6.335 1.00 91.38 93 SER A C 1
ATOM 738 O O . SER A 1 93 ? -7.891 11.260 -7.084 1.00 91.38 93 SER A O 1
ATOM 740 N N . THR A 1 94 ? -6.581 10.476 -5.438 1.00 94.25 94 THR A N 1
ATOM 741 C CA . THR A 1 94 ? -5.825 11.715 -5.196 1.00 94.25 94 THR A CA 1
ATOM 742 C C . THR A 1 94 ? -4.326 11.425 -5.176 1.00 94.25 94 THR A C 1
ATOM 744 O O . THR A 1 94 ? -3.921 10.270 -5.041 1.00 94.25 94 THR A O 1
ATOM 747 N N . ALA A 1 95 ? -3.497 12.470 -5.232 1.00 95.38 95 ALA A N 1
ATOM 748 C CA . ALA A 1 95 ? -2.047 12.349 -5.069 1.00 95.38 95 ALA A CA 1
ATOM 749 C C . ALA A 1 95 ? -1.644 11.607 -3.779 1.00 95.38 95 ALA A C 1
ATOM 751 O O . ALA A 1 95 ? -0.715 10.807 -3.785 1.00 95.38 95 ALA A O 1
ATOM 752 N N . GLU A 1 96 ? -2.386 11.798 -2.685 1.00 95.44 96 GLU A N 1
ATOM 753 C CA . GLU A 1 96 ? -2.128 11.143 -1.394 1.00 95.44 96 GLU A CA 1
ATOM 754 C C . GLU A 1 96 ? -2.343 9.621 -1.446 1.00 95.44 96 GLU A C 1
ATOM 756 O O . GLU A 1 96 ? -1.731 8.881 -0.677 1.00 95.44 96 GLU A O 1
ATOM 761 N N . HIS A 1 97 ? -3.191 9.125 -2.353 1.00 96.06 97 HIS A N 1
ATOM 762 C CA . HIS A 1 97 ? -3.350 7.684 -2.569 1.00 96.06 97 HIS A CA 1
ATOM 763 C C . HIS A 1 97 ? -2.114 7.085 -3.239 1.00 96.06 97 HIS A C 1
ATOM 765 O O . HIS A 1 97 ? -1.607 6.063 -2.785 1.00 96.06 97 HIS A O 1
ATOM 771 N N . TYR A 1 98 ? -1.605 7.746 -4.280 1.00 95.75 98 TYR A N 1
ATOM 772 C CA . TYR A 1 98 ? -0.387 7.330 -4.977 1.00 95.75 98 TYR A CA 1
ATOM 773 C C . TYR A 1 98 ? 0.850 7.471 -4.088 1.00 95.75 98 TYR A C 1
ATOM 775 O O . TYR A 1 98 ? 1.690 6.581 -4.068 1.00 95.75 98 TYR A O 1
ATOM 783 N N . GLN A 1 99 ? 0.919 8.521 -3.263 1.00 97.00 99 GLN A N 1
ATOM 784 C CA . GLN A 1 99 ? 1.946 8.643 -2.228 1.00 97.00 99 GLN A CA 1
ATOM 785 C C . GLN A 1 99 ? 1.921 7.449 -1.271 1.00 97.00 99 GLN A C 1
ATOM 787 O O . GLN A 1 99 ? 2.962 6.845 -1.027 1.00 97.00 99 GLN A O 1
ATOM 792 N N . ARG A 1 100 ? 0.752 7.113 -0.703 1.00 97.19 100 ARG A N 1
ATOM 793 C CA . ARG A 1 100 ? 0.627 5.973 0.218 1.00 97.19 100 ARG A CA 1
ATOM 794 C C . ARG A 1 100 ? 1.026 4.667 -0.460 1.00 97.19 100 ARG A C 1
ATOM 796 O O . ARG A 1 100 ? 1.730 3.879 0.157 1.00 97.19 100 ARG A O 1
ATOM 803 N N . LEU A 1 101 ? 0.617 4.457 -1.711 1.00 96.81 101 LEU A N 1
ATOM 804 C CA . LEU A 1 101 ? 0.973 3.265 -2.479 1.00 96.81 101 LEU A CA 1
ATOM 805 C C . LEU A 1 101 ? 2.486 3.149 -2.692 1.00 96.81 101 LEU A C 1
ATOM 807 O O . LEU A 1 101 ? 3.059 2.106 -2.383 1.00 96.81 101 LEU A O 1
ATOM 811 N N . LEU A 1 102 ? 3.124 4.228 -3.155 1.00 97.44 102 LEU A N 1
ATOM 812 C CA . LEU A 1 102 ? 4.562 4.274 -3.403 1.00 97.44 102 LEU A CA 1
ATOM 813 C C . LEU A 1 102 ? 5.337 4.028 -2.109 1.00 97.44 102 LEU A C 1
ATOM 815 O O . LEU A 1 102 ? 6.194 3.153 -2.073 1.00 97.44 102 LEU A O 1
ATOM 819 N N . LEU A 1 103 ? 4.994 4.729 -1.024 1.00 98.12 103 LEU A N 1
ATOM 820 C CA . LEU A 1 103 ? 5.656 4.553 0.272 1.00 98.12 103 LEU A CA 1
ATOM 821 C C . LEU A 1 103 ? 5.433 3.155 0.863 1.00 98.12 103 LEU A C 1
ATOM 823 O O . LEU A 1 103 ? 6.342 2.603 1.476 1.00 98.12 103 LEU A O 1
ATOM 827 N N . LEU A 1 104 ? 4.247 2.570 0.673 1.00 98.25 104 LEU A N 1
ATOM 828 C CA . LEU A 1 104 ? 3.957 1.204 1.103 1.00 98.25 104 LEU A CA 1
ATOM 829 C C . LEU A 1 104 ? 4.842 0.196 0.359 1.00 98.25 104 LEU A C 1
ATOM 831 O O . LEU A 1 104 ? 5.448 -0.663 0.992 1.00 98.25 104 LEU A O 1
ATOM 835 N N . LEU A 1 105 ? 4.951 0.311 -0.967 1.00 97.69 105 LEU A N 1
ATOM 836 C CA . LEU A 1 105 ? 5.828 -0.552 -1.761 1.00 97.69 105 LEU A CA 1
ATOM 837 C C . LEU A 1 105 ? 7.307 -0.319 -1.454 1.00 97.69 105 LEU A C 1
ATOM 839 O O . LEU A 1 105 ? 8.080 -1.270 -1.471 1.00 97.69 105 LEU A O 1
ATOM 843 N N . HIS A 1 106 ? 7.688 0.923 -1.169 1.00 97.62 106 HIS A N 1
ATOM 844 C CA . HIS A 1 106 ? 9.063 1.300 -0.888 1.00 97.62 106 HIS A CA 1
ATOM 845 C C . HIS A 1 106 ? 9.546 0.743 0.460 1.00 97.62 106 HIS A C 1
ATOM 847 O O . HIS A 1 106 ? 10.526 0.002 0.510 1.00 97.62 106 HIS A O 1
ATOM 853 N N . TYR A 1 107 ? 8.834 1.045 1.551 1.00 96.88 107 TYR A N 1
ATOM 854 C CA . TYR A 1 107 ? 9.246 0.632 2.898 1.00 96.88 107 TYR A CA 1
ATOM 855 C C . TYR A 1 107 ? 9.026 -0.855 3.176 1.00 96.88 107 TYR A C 1
ATOM 857 O O . TYR A 1 107 ? 9.731 -1.426 4.003 1.00 96.88 107 TYR A O 1
ATOM 865 N N . PHE A 1 108 ? 8.067 -1.484 2.493 1.00 97.06 108 PHE A N 1
ATOM 866 C CA . PHE A 1 108 ? 7.653 -2.862 2.763 1.00 97.06 108 PHE A CA 1
ATOM 867 C C . PHE A 1 108 ? 7.793 -3.769 1.533 1.00 97.06 108 PHE A C 1
ATOM 869 O O . PHE A 1 108 ? 7.040 -4.729 1.373 1.00 97.06 108 PHE A O 1
ATOM 876 N N . SER A 1 109 ? 8.753 -3.483 0.648 1.00 96.06 109 SER A N 1
ATOM 877 C CA . SER A 1 109 ? 8.990 -4.227 -0.602 1.00 96.06 109 SER A CA 1
ATOM 878 C C . SER A 1 109 ? 9.159 -5.739 -0.390 1.00 96.06 109 SER A C 1
ATOM 880 O O . SER A 1 109 ? 8.593 -6.549 -1.133 1.00 96.06 109 SER A O 1
ATOM 882 N N . ASP A 1 110 ? 9.864 -6.143 0.668 1.00 94.56 110 ASP A N 1
ATOM 883 C CA . ASP A 1 110 ? 10.050 -7.552 1.022 1.00 94.56 110 ASP A CA 1
ATOM 884 C C . ASP A 1 110 ? 8.715 -8.275 1.278 1.00 94.56 110 ASP A C 1
ATOM 886 O O . ASP A 1 110 ? 8.563 -9.428 0.870 1.00 94.56 110 ASP A O 1
ATOM 890 N N . TYR A 1 111 ? 7.706 -7.594 1.835 1.00 96.56 111 TYR A N 1
ATOM 891 C CA . TYR A 1 111 ? 6.390 -8.189 2.115 1.00 96.56 111 TYR A CA 1
ATOM 8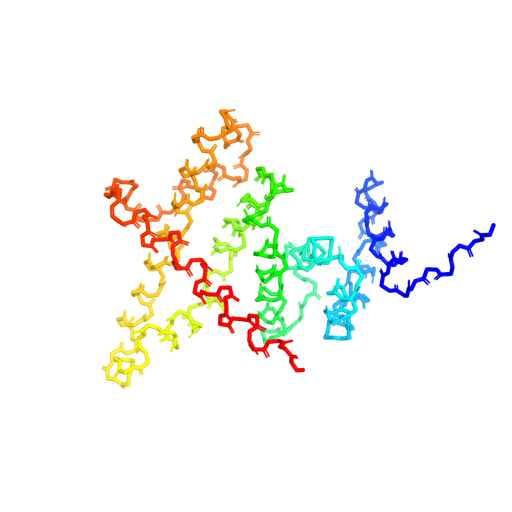92 C C . TYR A 1 111 ? 5.596 -8.505 0.842 1.00 96.56 111 TYR A C 1
ATOM 894 O O . TYR A 1 111 ? 4.737 -9.383 0.846 1.00 96.56 111 TYR A O 1
ATOM 902 N N . PHE A 1 112 ? 5.903 -7.841 -0.276 1.00 97.19 112 PHE A N 1
ATOM 903 C CA . PHE A 1 112 ? 5.265 -8.095 -1.572 1.00 97.19 112 PHE A CA 1
ATOM 904 C C . PHE A 1 112 ? 6.078 -9.029 -2.473 1.00 97.19 112 PHE A C 1
ATOM 906 O O . PHE A 1 112 ? 5.557 -9.526 -3.476 1.00 97.19 112 PHE A O 1
ATOM 913 N N . THR A 1 113 ? 7.341 -9.294 -2.132 1.00 94.56 113 THR A N 1
ATOM 914 C CA . THR A 1 113 ? 8.270 -10.052 -2.983 1.00 94.56 113 THR A CA 1
ATOM 915 C C . THR A 1 113 ? 7.737 -11.452 -3.288 1.00 94.56 113 THR A C 1
ATOM 917 O O . THR A 1 113 ? 7.689 -11.859 -4.452 1.00 94.56 113 THR A O 1
ATOM 920 N N . ASP A 1 114 ? 7.248 -12.170 -2.276 1.00 92.56 114 ASP A N 1
ATOM 921 C CA . ASP A 1 114 ? 6.691 -13.512 -2.466 1.00 92.56 114 ASP A CA 1
ATOM 922 C C . ASP A 1 114 ? 5.402 -13.504 -3.297 1.00 92.56 114 ASP A C 1
ATOM 924 O O . ASP A 1 114 ? 5.191 -14.408 -4.113 1.00 92.56 114 ASP A O 1
ATOM 928 N N . ALA A 1 115 ? 4.571 -12.463 -3.171 1.00 94.81 115 ALA A N 1
ATOM 929 C CA . ALA A 1 115 ? 3.384 -12.296 -4.006 1.00 94.81 115 ALA A CA 1
ATOM 930 C C . ALA A 1 115 ? 3.766 -12.094 -5.482 1.00 94.81 115 ALA A C 1
ATOM 932 O O . ALA A 1 115 ? 3.220 -12.768 -6.357 1.00 94.81 115 ALA A O 1
ATOM 933 N N . ILE A 1 116 ? 4.755 -11.242 -5.772 1.00 95.31 116 ILE A N 1
ATOM 934 C CA . ILE A 1 116 ? 5.264 -11.040 -7.136 1.00 95.31 116 ILE A CA 1
ATOM 935 C C . ILE A 1 116 ? 5.859 -12.336 -7.704 1.00 95.31 116 ILE A C 1
ATOM 937 O O . ILE A 1 116 ? 5.558 -12.711 -8.843 1.00 95.31 116 ILE A O 1
ATOM 941 N N . ILE A 1 117 ? 6.642 -13.071 -6.907 1.00 93.25 117 ILE A N 1
ATOM 942 C CA . ILE A 1 117 ? 7.195 -14.368 -7.318 1.00 93.25 117 ILE A CA 1
ATOM 943 C C . ILE A 1 117 ? 6.074 -15.362 -7.631 1.00 93.25 117 ILE A C 1
ATOM 945 O O . ILE A 1 117 ? 6.142 -16.066 -8.639 1.00 93.25 117 ILE A O 1
ATOM 949 N N . GLU A 1 118 ? 5.046 -15.449 -6.791 1.00 91.94 118 GLU A N 1
ATOM 950 C CA . GLU A 1 118 ? 3.935 -16.384 -6.978 1.00 91.94 118 GLU A CA 1
ATOM 951 C C . GLU A 1 118 ? 3.109 -16.062 -8.234 1.00 91.94 118 GLU A C 1
ATOM 953 O O . GLU A 1 118 ? 2.677 -16.986 -8.930 1.00 91.94 118 GLU A O 1
ATOM 958 N N . ILE A 1 119 ? 2.948 -14.779 -8.571 1.00 89.38 119 ILE A N 1
ATOM 959 C CA . ILE A 1 119 ? 2.228 -14.339 -9.772 1.00 89.38 119 ILE A CA 1
ATOM 960 C C . ILE A 1 119 ? 3.047 -14.608 -11.046 1.00 89.38 119 ILE A C 1
ATOM 962 O O . ILE A 1 119 ? 2.521 -15.187 -11.999 1.00 89.38 119 ILE A O 1
ATOM 966 N N . PHE A 1 120 ? 4.323 -14.207 -11.081 1.00 82.81 120 PHE A N 1
ATOM 967 C CA . PHE A 1 120 ? 5.096 -14.136 -12.333 1.00 82.81 120 PHE A CA 1
ATOM 968 C C . PHE A 1 120 ? 6.192 -15.194 -12.466 1.00 82.81 120 PHE A C 1
ATOM 970 O O . PHE A 1 120 ? 6.487 -15.655 -13.569 1.00 82.81 120 PHE A O 1
ATOM 977 N N . LEU A 1 121 ? 6.789 -15.623 -11.356 1.00 81.88 121 LEU A N 1
ATOM 978 C CA . LEU A 1 121 ? 8.038 -16.393 -11.350 1.00 81.88 121 LEU A CA 1
ATOM 979 C C . LEU A 1 121 ? 7.878 -17.788 -10.731 1.00 81.88 121 LEU A C 1
ATOM 981 O O . LEU A 1 121 ? 8.859 -18.514 -10.559 1.00 81.88 121 LEU A O 1
ATOM 985 N N . LYS A 1 122 ? 6.642 -18.225 -10.460 1.00 81.62 122 LYS A N 1
ATOM 986 C CA . LYS A 1 122 ? 6.332 -19.491 -9.775 1.00 81.62 122 LYS A CA 1
ATOM 987 C C . LYS A 1 122 ? 7.000 -20.716 -10.399 1.00 81.62 122 LYS A C 1
ATOM 989 O O . LYS A 1 122 ? 7.450 -21.605 -9.680 1.00 81.62 122 LYS A O 1
ATOM 994 N N . LYS A 1 123 ? 7.072 -20.785 -11.733 1.00 76.88 123 LYS A N 1
ATOM 995 C CA . LYS A 1 123 ? 7.740 -21.892 -12.447 1.00 76.88 123 LYS A CA 1
ATOM 996 C C . LYS A 1 123 ? 9.267 -21.778 -12.418 1.00 76.88 123 LYS A C 1
ATOM 998 O O . LYS A 1 123 ? 9.940 -22.799 -12.457 1.00 76.88 123 LYS A O 1
ATOM 1003 N N . TYR A 1 124 ? 9.789 -20.558 -12.342 1.00 75.50 124 TYR A N 1
ATOM 1004 C CA . TYR A 1 124 ? 11.216 -20.249 -12.391 1.00 75.50 124 TYR A CA 1
ATOM 1005 C C . TYR A 1 124 ? 11.899 -20.386 -11.018 1.00 75.50 124 TYR A C 1
ATOM 1007 O O . TYR A 1 124 ? 13.054 -20.806 -10.941 1.00 75.50 124 TYR A O 1
ATOM 1015 N N . ARG A 1 125 ? 11.169 -20.122 -9.921 1.00 80.94 125 ARG A N 1
ATOM 1016 C CA . ARG A 1 125 ? 11.722 -20.069 -8.554 1.00 80.94 125 ARG A CA 1
ATOM 1017 C C . ARG A 1 125 ? 12.343 -21.370 -8.052 1.00 80.94 125 ARG A C 1
ATOM 1019 O O . ARG A 1 125 ? 13.229 -21.312 -7.209 1.00 80.94 125 ARG A O 1
ATOM 1026 N N . LYS A 1 126 ? 11.869 -22.533 -8.523 1.00 79.12 126 LYS A N 1
ATOM 1027 C CA . LYS A 1 126 ? 12.268 -23.845 -7.978 1.00 79.12 126 LYS A CA 1
ATOM 1028 C C . LYS A 1 126 ? 13.778 -24.071 -8.079 1.00 79.12 126 LYS A C 1
ATOM 1030 O O . LYS A 1 126 ? 14.362 -24.625 -7.156 1.00 79.12 126 LYS A O 1
ATOM 1035 N N . ASP A 1 127 ? 14.371 -23.586 -9.165 1.00 84.44 127 ASP A N 1
ATOM 1036 C CA . ASP A 1 127 ? 15.792 -23.756 -9.458 1.00 84.44 127 ASP A CA 1
ATOM 1037 C C . ASP A 1 127 ? 16.567 -22.421 -9.402 1.00 84.44 127 ASP A C 1
ATOM 1039 O O . ASP A 1 127 ? 17.792 -22.427 -9.455 1.00 84.44 127 ASP A O 1
ATOM 1043 N N . ASN A 1 128 ? 15.876 -21.276 -9.260 1.00 88.81 128 ASN A N 1
ATOM 1044 C CA . ASN A 1 128 ? 16.461 -19.929 -9.369 1.00 88.81 128 ASN A CA 1
ATOM 1045 C C . ASN A 1 128 ? 15.917 -18.948 -8.313 1.00 88.81 128 ASN A C 1
ATOM 1047 O O . ASN A 1 128 ? 15.551 -17.820 -8.635 1.00 88.81 128 ASN A O 1
ATOM 1051 N N . MET A 1 129 ? 15.811 -19.367 -7.049 1.00 87.75 129 MET A N 1
ATOM 1052 C CA . MET A 1 129 ? 15.145 -18.573 -6.004 1.00 87.75 129 MET A CA 1
ATOM 1053 C C . MET A 1 129 ? 15.739 -17.166 -5.816 1.00 87.75 129 MET A C 1
ATOM 1055 O O . MET A 1 129 ? 14.984 -16.203 -5.713 1.00 87.75 129 MET A O 1
ATOM 1059 N N . LEU A 1 130 ? 17.070 -17.034 -5.800 1.00 90.19 130 LEU A N 1
ATOM 1060 C CA . LEU A 1 130 ? 17.730 -15.735 -5.624 1.00 90.19 130 LEU A CA 1
ATOM 1061 C C . LEU A 1 130 ? 17.436 -14.788 -6.795 1.00 90.19 130 LEU A C 1
ATOM 1063 O O . LEU A 1 130 ? 17.069 -13.637 -6.582 1.00 90.19 130 LEU A O 1
ATOM 1067 N N . GLU A 1 131 ? 17.533 -15.300 -8.022 1.00 91.19 131 GLU A N 1
ATOM 1068 C CA . GLU A 1 131 ? 17.221 -14.530 -9.228 1.00 91.19 131 GLU A CA 1
ATOM 1069 C C . GLU A 1 131 ? 15.739 -14.145 -9.265 1.00 91.19 131 GLU A C 1
ATOM 1071 O O . GLU A 1 131 ? 15.393 -13.028 -9.631 1.00 91.19 131 GLU A O 1
ATOM 1076 N N . ALA A 1 132 ? 14.850 -15.038 -8.818 1.00 92.50 132 ALA A N 1
ATOM 1077 C CA . ALA A 1 132 ? 13.428 -14.738 -8.727 1.00 92.50 132 ALA A CA 1
ATOM 1078 C C . ALA A 1 132 ? 13.134 -13.603 -7.732 1.00 92.50 132 ALA A C 1
ATOM 1080 O O . ALA A 1 132 ? 12.299 -12.753 -8.026 1.00 92.50 132 ALA A O 1
ATOM 1081 N N . ARG A 1 133 ? 13.835 -13.553 -6.587 1.00 93.06 133 ARG A N 1
ATOM 1082 C CA . ARG A 1 133 ? 13.728 -12.428 -5.640 1.00 93.06 133 ARG A CA 1
ATOM 1083 C C . ARG A 1 133 ? 14.235 -11.128 -6.247 1.00 93.06 133 ARG A C 1
ATOM 1085 O O . ARG A 1 133 ? 13.548 -10.121 -6.144 1.00 93.06 133 ARG A O 1
ATOM 1092 N N . LYS A 1 134 ? 15.386 -11.157 -6.922 1.00 92.69 134 LYS A N 1
ATOM 1093 C CA . LYS A 1 134 ? 15.937 -9.975 -7.594 1.00 92.69 134 LYS A CA 1
ATOM 1094 C C . LYS A 1 134 ? 14.956 -9.407 -8.627 1.00 92.69 134 LYS A C 1
ATOM 1096 O O . LYS A 1 134 ? 14.622 -8.232 -8.567 1.00 92.69 134 LYS A O 1
ATOM 1101 N N . LEU A 1 135 ? 14.428 -10.256 -9.508 1.00 92.94 135 LEU A N 1
ATOM 1102 C CA . LEU A 1 135 ? 13.440 -9.852 -10.514 1.00 92.94 135 LEU A CA 1
ATOM 1103 C C . LEU A 1 135 ? 12.140 -9.328 -9.888 1.00 92.94 135 LEU A C 1
ATOM 1105 O O . LEU A 1 135 ? 11.503 -8.434 -10.439 1.00 92.94 135 LEU A O 1
ATOM 1109 N N . ALA A 1 136 ? 11.729 -9.883 -8.747 1.00 94.62 136 ALA A N 1
ATOM 1110 C CA . ALA A 1 136 ? 10.557 -9.405 -8.030 1.00 94.62 136 ALA A CA 1
ATOM 1111 C C . ALA A 1 136 ? 10.770 -8.005 -7.438 1.00 94.62 136 ALA A C 1
ATOM 1113 O O . ALA A 1 136 ? 9.890 -7.161 -7.582 1.00 94.62 136 ALA A O 1
ATOM 1114 N N . LEU A 1 137 ? 11.939 -7.735 -6.850 1.00 94.56 137 LEU A N 1
ATOM 1115 C CA . LEU A 1 137 ? 12.307 -6.395 -6.385 1.00 94.56 137 LEU A CA 1
ATOM 1116 C C . LEU A 1 137 ? 12.367 -5.399 -7.551 1.00 94.56 137 LEU A C 1
ATOM 1118 O O . LEU A 1 137 ? 11.761 -4.337 -7.464 1.00 94.56 137 LEU A O 1
ATOM 1122 N N . GLU A 1 138 ? 12.964 -5.783 -8.684 1.00 93.69 138 GLU A N 1
ATOM 1123 C CA . GLU A 1 138 ? 12.970 -4.957 -9.901 1.00 93.69 138 GLU A CA 1
ATOM 1124 C C . GLU A 1 138 ? 11.538 -4.630 -10.377 1.00 93.69 138 GLU A C 1
ATOM 1126 O O . GLU A 1 138 ? 11.256 -3.508 -10.795 1.00 93.69 138 GLU A O 1
ATOM 1131 N N . CYS A 1 139 ? 10.594 -5.575 -10.281 1.00 94.12 139 CYS A N 1
ATOM 1132 C CA . CYS A 1 139 ? 9.182 -5.310 -10.586 1.00 94.12 139 CYS A CA 1
ATOM 1133 C C . CYS A 1 139 ? 8.562 -4.282 -9.627 1.00 94.12 139 CYS A C 1
ATOM 1135 O O . CYS A 1 139 ? 7.808 -3.417 -10.071 1.00 94.12 139 CYS A O 1
ATOM 1137 N N . LEU A 1 140 ? 8.870 -4.369 -8.331 1.00 96.06 140 LEU A N 1
ATOM 1138 C CA . LEU A 1 140 ? 8.373 -3.435 -7.318 1.00 96.06 140 LEU A CA 1
ATOM 1139 C C . LEU A 1 140 ? 8.952 -2.027 -7.505 1.00 96.06 140 LEU A C 1
ATOM 1141 O O . LEU A 1 140 ? 8.238 -1.048 -7.300 1.00 96.06 140 LEU A O 1
ATOM 1145 N N . GLU A 1 141 ? 10.205 -1.904 -7.936 1.00 95.88 141 GLU A N 1
ATOM 1146 C CA . GLU A 1 141 ? 10.805 -0.615 -8.298 1.00 95.88 141 GLU A CA 1
ATOM 1147 C C . GLU A 1 141 ? 10.167 -0.021 -9.559 1.00 95.88 141 GLU A C 1
ATOM 1149 O O . GLU A 1 141 ? 9.820 1.159 -9.568 1.00 95.88 141 GLU A O 1
ATOM 1154 N N . LYS A 1 142 ? 9.900 -0.834 -10.595 1.00 95.12 142 LYS A N 1
ATOM 1155 C CA . LYS A 1 142 ? 9.143 -0.385 -11.783 1.00 95.12 142 LYS A CA 1
ATOM 1156 C C . LYS A 1 142 ? 7.769 0.163 -11.411 1.00 95.12 142 LYS A C 1
ATOM 1158 O O . LYS A 1 142 ? 7.337 1.175 -11.958 1.00 95.12 142 LYS A O 1
ATOM 1163 N N . MET A 1 143 ? 7.086 -0.515 -10.494 1.00 95.81 143 MET A N 1
ATOM 1164 C CA . MET A 1 143 ? 5.795 -0.094 -9.951 1.00 95.81 143 MET A CA 1
ATOM 1165 C C . MET A 1 143 ? 5.903 1.267 -9.241 1.00 95.81 143 MET A C 1
ATOM 1167 O O . MET A 1 143 ? 5.169 2.189 -9.586 1.00 95.81 143 MET A O 1
ATOM 1171 N N . GLN A 1 144 ? 6.893 1.444 -8.359 1.00 97.12 144 GLN A N 1
ATOM 1172 C CA . GLN A 1 144 ? 7.157 2.733 -7.702 1.00 97.12 144 GLN A CA 1
ATOM 1173 C C . GLN A 1 144 ? 7.470 3.858 -8.706 1.00 97.12 144 GLN A C 1
ATOM 1175 O O . GLN A 1 144 ? 6.950 4.965 -8.567 1.00 97.12 144 GLN A O 1
ATOM 1180 N N . LEU A 1 145 ? 8.258 3.584 -9.753 1.00 96.06 145 LEU A N 1
ATOM 1181 C CA . LEU A 1 145 ? 8.531 4.555 -10.821 1.00 96.06 145 LEU A CA 1
ATOM 1182 C C . LEU A 1 145 ? 7.264 4.935 -11.595 1.00 96.06 145 LEU A C 1
ATOM 1184 O O . LEU A 1 145 ? 7.084 6.099 -11.942 1.00 96.06 145 LEU A O 1
ATOM 1188 N N . ALA A 1 146 ? 6.361 3.985 -11.850 1.00 93.94 146 ALA A N 1
ATOM 1189 C CA . ALA A 1 146 ? 5.090 4.284 -12.504 1.00 93.94 146 ALA A CA 1
ATOM 1190 C C . ALA A 1 146 ? 4.210 5.220 -11.660 1.00 93.94 146 ALA A C 1
ATOM 1192 O O . ALA A 1 146 ? 3.621 6.153 -12.211 1.00 93.94 146 ALA A O 1
ATOM 1193 N N . ASP A 1 147 ? 4.157 5.011 -10.342 1.00 94.75 147 ASP A N 1
ATOM 1194 C CA . ASP A 1 147 ? 3.466 5.915 -9.417 1.00 94.75 147 ASP A CA 1
ATOM 1195 C C . ASP A 1 147 ? 4.125 7.303 -9.383 1.00 94.75 147 ASP A C 1
ATOM 1197 O O . ASP A 1 147 ? 3.429 8.321 -9.419 1.00 94.75 147 ASP A O 1
ATOM 1201 N N . MET A 1 148 ? 5.463 7.353 -9.373 1.00 95.50 148 MET A N 1
ATOM 1202 C CA . MET A 1 148 ? 6.241 8.593 -9.431 1.00 95.50 148 MET A CA 1
ATOM 1203 C C . MET A 1 148 ? 5.924 9.397 -10.698 1.00 95.50 148 MET A C 1
ATOM 1205 O O . MET A 1 148 ? 5.536 10.559 -10.594 1.00 95.50 148 MET A O 1
ATOM 1209 N N . PHE A 1 149 ? 6.005 8.783 -11.885 1.00 93.44 149 PHE A N 1
ATOM 1210 C CA . PHE A 1 149 ? 5.697 9.469 -13.145 1.00 93.44 149 PHE A CA 1
ATOM 1211 C C . PHE A 1 149 ? 4.253 9.946 -13.197 1.00 93.44 149 PHE A C 1
ATOM 1213 O O . PHE A 1 149 ? 3.985 11.066 -13.627 1.00 93.44 149 PHE A O 1
ATOM 1220 N N . TRP A 1 150 ? 3.312 9.129 -12.718 1.00 92.12 150 TRP A N 1
ATOM 1221 C CA . TRP A 1 150 ? 1.917 9.542 -12.661 1.00 92.12 150 TRP A CA 1
ATOM 1222 C C . TRP A 1 150 ? 1.735 10.782 -11.774 1.00 92.12 150 TRP A C 1
ATOM 1224 O O . TRP A 1 150 ? 1.015 11.709 -12.150 1.00 92.12 150 TRP A O 1
ATOM 1234 N N . LEU A 1 151 ? 2.408 10.838 -10.622 1.00 95.06 151 LEU A N 1
ATOM 1235 C CA . LEU A 1 151 ? 2.384 12.004 -9.740 1.00 95.06 151 LEU A CA 1
ATOM 1236 C C . LEU A 1 151 ? 3.006 13.242 -10.393 1.00 95.06 151 LEU A C 1
ATOM 1238 O O . LEU A 1 151 ? 2.415 14.315 -10.307 1.00 95.06 151 LEU A O 1
ATOM 1242 N N . GLU A 1 152 ? 4.142 13.112 -11.076 1.00 93.94 152 GLU A N 1
ATOM 1243 C CA . GLU A 1 152 ? 4.786 14.225 -11.788 1.00 93.94 152 GLU A CA 1
ATOM 1244 C C . GLU A 1 152 ? 3.908 14.780 -12.918 1.00 93.94 152 GLU A C 1
ATOM 1246 O O . GLU A 1 152 ? 3.799 15.997 -13.085 1.00 93.94 152 GLU A O 1
ATOM 1251 N N . GLU A 1 153 ? 3.242 13.898 -13.667 1.00 93.12 153 GLU A N 1
ATOM 1252 C CA . GLU A 1 153 ? 2.370 14.264 -14.785 1.00 93.12 153 GLU A CA 1
ATOM 1253 C C . GLU A 1 153 ? 1.068 14.941 -14.331 1.00 93.12 153 GLU A C 1
ATOM 1255 O O . GLU A 1 153 ? 0.553 15.817 -15.030 1.00 93.12 153 GLU A O 1
ATOM 1260 N N . ASN A 1 154 ? 0.521 14.547 -13.175 1.00 94.00 154 ASN A N 1
ATOM 1261 C CA . ASN A 1 154 ? -0.814 14.969 -12.735 1.00 94.00 154 ASN A CA 1
ATOM 1262 C C . ASN A 1 154 ? -0.799 15.990 -11.584 1.00 94.00 154 ASN A C 1
ATOM 1264 O O . ASN A 1 154 ? -1.768 16.734 -11.417 1.00 94.00 154 ASN A O 1
ATOM 1268 N N . TYR A 1 155 ? 0.282 16.062 -10.802 1.00 94.75 155 TYR A N 1
ATOM 1269 C CA . TYR A 1 155 ? 0.402 16.911 -9.614 1.00 94.75 155 TYR A CA 1
ATOM 1270 C C . TYR A 1 155 ? 1.774 17.587 -9.542 1.00 94.75 155 TYR A C 1
ATOM 1272 O O . TYR A 1 155 ? 2.670 17.190 -8.794 1.00 94.75 155 TYR A O 1
ATOM 1280 N N . GLN A 1 156 ? 1.910 18.675 -10.299 1.00 92.62 156 GLN A N 1
ATOM 1281 C CA . GLN A 1 156 ? 3.136 19.465 -10.359 1.00 92.62 156 GLN A CA 1
ATOM 1282 C C . GLN A 1 156 ? 3.640 19.854 -8.953 1.00 92.62 156 GLN A C 1
ATOM 1284 O O . GLN A 1 156 ? 2.878 20.366 -8.131 1.00 92.62 156 GLN A O 1
ATOM 1289 N N . HIS A 1 157 ? 4.933 19.638 -8.694 1.00 92.94 157 HIS A N 1
ATOM 1290 C CA . HIS A 1 157 ? 5.617 19.916 -7.420 1.00 92.94 157 HIS A CA 1
ATOM 1291 C C . HIS A 1 157 ? 5.138 19.111 -6.201 1.00 92.94 157 HIS A C 1
ATOM 1293 O O . HIS A 1 157 ? 5.569 19.399 -5.085 1.00 92.94 157 HIS A O 1
ATOM 1299 N N . PHE A 1 158 ? 4.258 18.117 -6.355 1.00 96.25 158 PHE A N 1
ATOM 1300 C CA . PHE A 1 158 ? 3.784 17.334 -5.209 1.00 96.25 158 PHE A CA 1
ATOM 1301 C C . PHE A 1 158 ? 4.918 16.550 -4.539 1.00 96.25 158 PHE A C 1
ATOM 1303 O O . PHE A 1 158 ? 5.044 16.588 -3.317 1.00 96.25 158 PHE A O 1
ATOM 1310 N N . ILE A 1 159 ? 5.771 15.905 -5.342 1.00 95.69 159 ILE A N 1
ATOM 1311 C CA . ILE A 1 159 ? 6.955 15.184 -4.857 1.00 95.69 159 ILE A CA 1
ATOM 1312 C C . ILE A 1 159 ? 7.948 16.164 -4.223 1.00 95.69 159 ILE A C 1
ATOM 1314 O O . ILE A 1 159 ? 8.324 15.978 -3.072 1.00 95.69 159 ILE A O 1
ATOM 1318 N N . ASP A 1 160 ? 8.295 17.252 -4.919 1.00 94.19 160 ASP A N 1
ATOM 1319 C CA . ASP A 1 160 ? 9.254 18.260 -4.434 1.00 94.19 160 ASP A CA 1
ATOM 1320 C C . ASP A 1 160 ? 8.868 18.859 -3.072 1.00 94.19 160 ASP A C 1
ATOM 1322 O O . ASP A 1 160 ? 9.723 19.145 -2.234 1.00 94.19 160 ASP A O 1
ATOM 1326 N N . ASN A 1 161 ? 7.567 19.055 -2.842 1.00 95.94 161 ASN A N 1
ATOM 1327 C CA . ASN A 1 161 ? 7.036 19.626 -1.605 1.00 95.94 161 ASN A CA 1
ATOM 1328 C C . ASN A 1 161 ? 6.855 18.590 -0.484 1.00 95.94 161 ASN A C 1
ATOM 1330 O O . ASN A 1 161 ? 6.452 18.952 0.624 1.00 95.94 161 ASN A O 1
ATOM 1334 N N . ASN A 1 162 ? 7.134 17.316 -0.753 1.00 96.38 162 ASN A N 1
ATOM 1335 C CA . ASN A 1 162 ? 6.976 16.222 0.188 1.00 96.38 162 ASN A CA 1
ATOM 1336 C C . ASN A 1 162 ? 8.314 15.508 0.386 1.00 96.38 162 ASN A C 1
ATOM 1338 O O . ASN A 1 162 ? 8.669 14.598 -0.356 1.00 96.38 162 ASN A O 1
ATOM 1342 N N . THR A 1 163 ? 9.047 15.905 1.430 1.00 96.19 163 THR A N 1
ATOM 1343 C CA . THR A 1 163 ? 10.392 15.385 1.719 1.00 96.19 163 THR A CA 1
ATOM 1344 C C . THR A 1 163 ? 10.433 13.863 1.810 1.00 96.19 163 THR A C 1
ATOM 1346 O O . THR A 1 163 ? 11.317 13.255 1.223 1.00 96.19 163 THR A O 1
ATOM 1349 N N . GLN A 1 164 ? 9.458 13.244 2.482 1.00 95.62 164 GLN A N 1
ATOM 1350 C CA . GLN A 1 164 ? 9.415 11.790 2.633 1.00 95.62 164 GLN A CA 1
ATOM 1351 C C . GLN A 1 164 ? 9.269 11.089 1.278 1.00 95.62 164 GLN A C 1
ATOM 1353 O O . GLN A 1 164 ? 9.959 10.113 0.994 1.00 95.62 164 GLN A O 1
ATOM 1358 N N . LEU A 1 165 ? 8.363 11.593 0.442 1.00 97.00 165 LEU A N 1
ATOM 1359 C CA . LEU A 1 165 ? 8.125 11.038 -0.881 1.00 97.00 165 LEU A CA 1
ATOM 1360 C C . LEU A 1 165 ? 9.325 11.261 -1.807 1.00 97.00 165 LEU A C 1
ATOM 1362 O O . LEU A 1 165 ? 9.733 10.337 -2.500 1.00 97.00 165 LEU A O 1
ATOM 1366 N N . ALA A 1 166 ? 9.920 12.454 -1.783 1.00 97.00 166 ALA A N 1
ATOM 1367 C CA . ALA A 1 166 ? 11.119 12.760 -2.554 1.00 97.00 166 ALA A CA 1
ATOM 1368 C C . ALA A 1 166 ? 12.296 11.852 -2.165 1.00 97.00 166 ALA A C 1
ATOM 1370 O O . ALA A 1 166 ? 13.001 11.355 -3.038 1.00 97.00 166 ALA A O 1
ATOM 1371 N N . GLU A 1 167 ? 12.506 11.608 -0.869 1.00 97.00 167 GLU A N 1
ATOM 1372 C CA . GLU A 1 167 ? 13.533 10.679 -0.384 1.00 97.00 167 GLU A CA 1
ATOM 1373 C C . GLU A 1 167 ? 13.288 9.250 -0.880 1.00 97.00 167 GLU A C 1
ATOM 1375 O O . GLU A 1 167 ? 14.212 8.639 -1.415 1.00 97.00 167 GLU A O 1
ATOM 1380 N N . ALA A 1 168 ? 12.049 8.753 -0.787 1.00 96.81 168 ALA A N 1
ATOM 1381 C CA . ALA A 1 168 ? 11.684 7.432 -1.296 1.00 96.81 168 ALA A CA 1
ATOM 1382 C C . ALA A 1 168 ? 11.949 7.315 -2.807 1.00 96.81 168 ALA A C 1
ATOM 1384 O O . ALA A 1 168 ? 12.657 6.405 -3.234 1.00 96.81 168 ALA A O 1
ATOM 1385 N N . CYS A 1 169 ? 11.482 8.278 -3.609 1.00 96.38 169 CYS A N 1
ATOM 1386 C CA . CYS A 1 169 ? 11.715 8.298 -5.056 1.00 96.38 169 CYS A CA 1
ATOM 1387 C C . CYS A 1 169 ? 13.210 8.316 -5.411 1.00 96.38 169 CYS A C 1
ATOM 1389 O 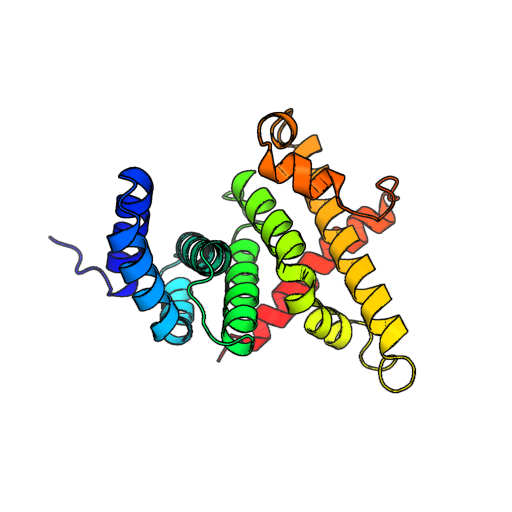O . CYS A 1 169 ? 13.645 7.579 -6.290 1.00 96.38 169 CYS A O 1
ATOM 1391 N N . ASN A 1 170 ? 14.014 9.115 -4.703 1.00 95.19 170 ASN A N 1
ATOM 1392 C CA . ASN A 1 170 ? 15.457 9.220 -4.947 1.00 95.19 170 ASN A CA 1
ATOM 1393 C C . ASN A 1 170 ? 16.243 7.956 -4.569 1.00 95.19 170 ASN A C 1
ATOM 1395 O O . ASN A 1 170 ? 17.396 7.814 -4.970 1.00 95.19 170 ASN A O 1
ATOM 1399 N N . SER A 1 171 ? 15.652 7.076 -3.762 1.00 95.56 171 SER A N 1
ATOM 1400 C CA . SER A 1 171 ? 16.277 5.831 -3.312 1.00 95.56 171 SER A CA 1
ATOM 1401 C C . SER A 1 171 ? 15.925 4.610 -4.163 1.00 95.56 171 SER A C 1
ATOM 1403 O O . SER A 1 171 ? 16.459 3.535 -3.907 1.00 95.56 171 SER A O 1
ATOM 1405 N N . ILE A 1 172 ? 15.059 4.765 -5.171 1.00 95.00 172 ILE A N 1
ATOM 1406 C CA . ILE A 1 172 ? 14.782 3.710 -6.151 1.00 95.00 172 ILE A CA 1
ATOM 1407 C C . ILE A 1 172 ? 16.072 3.438 -6.936 1.00 95.00 172 ILE A C 1
ATOM 1409 O O . ILE A 1 172 ? 16.634 4.358 -7.533 1.00 95.00 172 ILE A O 1
ATOM 1413 N N . GLU A 1 173 ? 16.560 2.192 -6.934 1.00 91.44 173 GLU A N 1
ATOM 1414 C CA . GLU A 1 173 ? 17.843 1.859 -7.572 1.00 91.44 173 GLU A CA 1
ATOM 1415 C C . GLU A 1 173 ? 17.722 1.744 -9.097 1.00 91.44 173 GLU A C 1
ATOM 1417 O O . GLU A 1 173 ? 18.691 1.971 -9.830 1.00 91.44 173 GLU A O 1
ATOM 1422 N N . MET A 1 174 ? 16.530 1.395 -9.586 1.00 91.31 174 MET A N 1
ATOM 1423 C CA . MET A 1 174 ? 16.245 1.270 -11.009 1.00 91.31 174 MET A CA 1
ATOM 1424 C C . MET A 1 174 ? 16.398 2.593 -11.773 1.00 91.31 174 MET A C 1
ATOM 1426 O O . MET A 1 174 ? 15.973 3.655 -11.324 1.00 91.31 174 MET A O 1
ATOM 1430 N N . ASP A 1 175 ? 16.935 2.505 -12.996 1.00 89.25 175 ASP A N 1
ATOM 1431 C CA . ASP A 1 175 ? 17.013 3.636 -13.922 1.00 89.25 175 ASP A CA 1
ATOM 1432 C C . ASP A 1 175 ? 15.601 4.185 -14.233 1.00 89.25 175 ASP A C 1
ATOM 1434 O O . ASP A 1 175 ? 14.756 3.441 -14.745 1.00 89.25 175 ASP A O 1
ATOM 1438 N N . PRO A 1 176 ? 15.329 5.481 -13.977 1.00 87.19 176 PRO A N 1
ATOM 1439 C CA . PRO A 1 176 ? 14.029 6.084 -14.251 1.00 87.19 176 PRO A CA 1
ATOM 1440 C C . PRO A 1 176 ? 13.730 6.234 -15.752 1.00 87.19 176 PRO A C 1
ATOM 1442 O O . PRO A 1 176 ? 12.615 6.589 -16.126 1.00 87.19 176 PRO A O 1
ATOM 1445 N N . ASN A 1 177 ? 14.676 5.966 -16.654 1.00 88.88 177 ASN A N 1
ATOM 1446 C CA . ASN A 1 177 ? 14.445 6.047 -18.098 1.00 88.88 177 ASN A CA 1
ATOM 1447 C C . ASN A 1 177 ? 13.659 4.837 -18.645 1.00 88.88 177 ASN A C 1
ATOM 1449 O O . ASN A 1 177 ? 14.106 4.159 -19.571 1.00 88.88 177 ASN A O 1
ATOM 1453 N N . LEU A 1 178 ? 12.467 4.585 -18.095 1.00 87.44 178 LEU A N 1
ATOM 1454 C CA . LEU A 1 178 ? 11.556 3.548 -18.572 1.00 87.44 178 LEU A CA 1
ATOM 1455 C C . LEU A 1 178 ? 10.955 3.928 -19.927 1.00 87.44 178 LEU A C 1
ATOM 1457 O O . LEU A 1 178 ? 10.487 5.052 -20.143 1.00 87.44 178 LEU A O 1
ATOM 1461 N N . THR A 1 179 ? 10.894 2.955 -20.831 1.00 91.12 179 THR A N 1
ATOM 1462 C CA . THR A 1 179 ? 10.134 3.092 -22.074 1.00 91.12 179 THR A CA 1
ATOM 1463 C C . THR A 1 179 ? 8.631 3.215 -21.795 1.00 91.12 179 THR A C 1
ATOM 1465 O O . THR A 1 179 ? 8.120 2.778 -20.765 1.00 91.12 179 THR A O 1
ATOM 1468 N N . GLU A 1 180 ? 7.873 3.758 -22.749 1.00 88.94 180 GLU A N 1
ATOM 1469 C CA . GLU A 1 180 ? 6.405 3.830 -22.642 1.00 88.94 180 GLU A CA 1
ATOM 1470 C C . GLU A 1 180 ? 5.736 2.450 -22.523 1.00 88.94 180 GLU A C 1
ATOM 1472 O O . GLU A 1 180 ? 4.625 2.334 -22.006 1.00 88.94 180 GLU A O 1
ATOM 1477 N N . GLU A 1 181 ? 6.390 1.397 -23.016 1.00 91.75 181 GLU A N 1
ATOM 1478 C CA . GLU A 1 181 ? 5.943 0.017 -22.835 1.00 91.75 181 GLU A CA 1
ATOM 1479 C C . GLU A 1 181 ? 6.167 -0.440 -21.391 1.00 91.75 181 GLU A C 1
ATOM 1481 O O . GLU A 1 181 ? 5.218 -0.875 -20.745 1.00 91.75 181 GLU A O 1
ATOM 1486 N N . GLU A 1 182 ? 7.358 -0.216 -20.835 1.00 90.50 182 GLU A N 1
ATOM 1487 C CA . GLU A 1 182 ? 7.674 -0.559 -19.442 1.00 90.50 182 GLU A CA 1
ATOM 1488 C C . GLU A 1 182 ? 6.808 0.197 -18.432 1.00 90.50 182 GLU A C 1
ATOM 1490 O O . GLU A 1 182 ? 6.364 -0.390 -17.447 1.00 90.50 182 GLU A O 1
ATOM 1495 N N . LYS A 1 183 ? 6.483 1.470 -18.692 1.00 89.12 183 LYS A N 1
ATOM 1496 C CA . LYS A 1 183 ? 5.527 2.224 -17.864 1.00 89.12 183 LYS A CA 1
ATOM 1497 C C . LYS A 1 183 ? 4.137 1.578 -17.869 1.00 89.12 183 LYS A C 1
ATOM 1499 O O . LYS A 1 183 ? 3.489 1.470 -16.827 1.00 89.12 183 LYS A O 1
ATOM 1504 N N . LYS A 1 184 ? 3.663 1.119 -19.035 1.00 90.25 184 LYS A N 1
ATOM 1505 C CA . LYS A 1 184 ? 2.369 0.420 -19.155 1.00 90.25 184 LYS A CA 1
ATOM 1506 C C . LYS A 1 184 ? 2.393 -0.937 -18.468 1.00 90.25 184 LYS A C 1
ATOM 1508 O O . LYS A 1 184 ? 1.400 -1.303 -17.840 1.00 90.25 184 LYS A O 1
ATOM 1513 N N . GLU A 1 185 ? 3.496 -1.669 -18.584 1.00 91.75 185 GLU A N 1
ATOM 1514 C CA . GLU A 1 185 ? 3.695 -2.934 -17.882 1.00 91.75 185 GLU A CA 1
ATOM 1515 C C . GLU A 1 185 ? 3.674 -2.724 -16.370 1.00 91.75 185 GLU A C 1
ATOM 1517 O O . GLU A 1 185 ? 2.908 -3.395 -15.686 1.00 91.75 185 GLU A O 1
ATOM 1522 N N . ALA A 1 186 ? 4.404 -1.738 -15.850 1.00 91.75 186 ALA A N 1
ATOM 1523 C CA . ALA A 1 186 ? 4.405 -1.393 -14.432 1.00 91.75 186 ALA A CA 1
ATOM 1524 C C . ALA A 1 186 ? 3.002 -1.033 -13.913 1.00 91.75 186 ALA A C 1
ATOM 1526 O O . ALA A 1 186 ? 2.535 -1.584 -12.914 1.00 91.75 186 ALA A O 1
ATOM 1527 N N . ALA A 1 187 ? 2.261 -0.197 -14.645 1.00 89.62 187 ALA A N 1
ATOM 1528 C CA . ALA A 1 187 ? 0.873 0.116 -14.306 1.00 89.62 187 ALA A CA 1
ATOM 1529 C C . ALA A 1 187 ? -0.050 -1.121 -14.361 1.00 89.62 187 ALA A C 1
ATOM 1531 O O . ALA A 1 187 ? -1.015 -1.226 -13.598 1.00 89.62 187 ALA A O 1
ATOM 1532 N N . LEU A 1 188 ? 0.220 -2.073 -15.261 1.00 92.44 188 LEU A N 1
ATOM 1533 C CA . LEU A 1 188 ? -0.492 -3.349 -15.318 1.00 92.44 188 LEU A CA 1
ATOM 1534 C C . LEU A 1 188 ? -0.127 -4.252 -14.131 1.00 92.44 188 LEU A C 1
ATOM 1536 O O . LEU A 1 188 ? -1.022 -4.904 -13.593 1.00 92.44 188 LEU A O 1
ATOM 1540 N N . LEU A 1 189 ? 1.133 -4.259 -13.687 1.00 93.31 189 LEU A N 1
ATOM 1541 C CA . LEU A 1 189 ? 1.582 -5.016 -12.516 1.00 93.31 189 LEU A CA 1
ATOM 1542 C C . LEU A 1 189 ? 0.792 -4.624 -11.263 1.00 93.31 189 LEU A C 1
ATOM 1544 O O . LEU A 1 189 ? 0.321 -5.521 -10.565 1.00 93.31 189 LEU A O 1
ATOM 1548 N N . HIS A 1 190 ? 0.523 -3.331 -11.039 1.00 94.94 190 HIS A N 1
ATOM 1549 C CA . HIS A 1 190 ? -0.361 -2.900 -9.945 1.00 94.94 190 HIS A CA 1
ATOM 1550 C C . HIS A 1 190 ? -1.744 -3.553 -10.015 1.00 94.94 190 HIS A C 1
ATOM 1552 O O . HIS A 1 190 ? -2.249 -4.073 -9.020 1.00 94.94 190 HIS A O 1
ATOM 1558 N N . LYS A 1 191 ? -2.360 -3.585 -11.203 1.00 94.31 191 LYS A N 1
ATOM 1559 C CA . LYS A 1 191 ? -3.685 -4.198 -11.395 1.00 94.31 191 LYS A CA 1
ATOM 1560 C C . LYS A 1 191 ? -3.663 -5.702 -11.142 1.00 94.31 191 LYS A C 1
ATOM 1562 O O . LYS A 1 191 ? -4.618 -6.235 -10.576 1.00 94.31 191 LYS A O 1
ATOM 1567 N N . VAL A 1 192 ? -2.597 -6.383 -11.563 1.00 95.38 192 VAL A N 1
ATOM 1568 C CA . VAL A 1 192 ? -2.439 -7.828 -11.360 1.00 95.38 192 VAL A CA 1
ATOM 1569 C C . VAL A 1 192 ? -2.209 -8.144 -9.882 1.00 95.38 192 VAL A C 1
ATOM 1571 O O . VAL A 1 192 ? -2.909 -9.005 -9.347 1.00 95.38 192 VAL A O 1
ATOM 1574 N N . LEU A 1 193 ? -1.303 -7.428 -9.206 1.00 96.38 193 LEU A N 1
ATOM 1575 C CA . LEU A 1 193 ? -1.047 -7.604 -7.774 1.00 96.38 193 LEU A CA 1
ATOM 1576 C C . LEU A 1 193 ? -2.308 -7.314 -6.952 1.00 96.38 193 LEU A C 1
ATOM 1578 O O . LEU A 1 193 ? -2.698 -8.129 -6.118 1.00 96.38 193 LEU A O 1
ATOM 1582 N N . TYR A 1 194 ? -3.012 -6.219 -7.255 1.00 95.94 194 TYR A N 1
ATOM 1583 C CA . TYR A 1 194 ? -4.295 -5.890 -6.633 1.00 95.94 194 TYR A CA 1
ATOM 1584 C C . TYR A 1 194 ? -5.315 -7.022 -6.790 1.00 95.94 194 TYR A C 1
ATOM 1586 O O . TYR A 1 194 ? -5.928 -7.443 -5.811 1.00 95.94 194 TYR A O 1
ATOM 1594 N N . ALA A 1 195 ? -5.500 -7.542 -8.008 1.00 95.44 195 ALA A N 1
ATOM 1595 C CA . ALA A 1 195 ? -6.455 -8.618 -8.261 1.00 95.44 195 ALA A CA 1
ATOM 1596 C C . ALA A 1 195 ? -6.079 -9.916 -7.527 1.00 95.44 195 ALA A C 1
ATOM 1598 O O . ALA A 1 195 ? -6.961 -10.588 -6.989 1.00 95.44 195 ALA A O 1
ATOM 1599 N N . TYR A 1 196 ? -4.785 -10.246 -7.483 1.00 96.31 196 TYR A N 1
ATOM 1600 C CA . TYR A 1 196 ? -4.259 -11.407 -6.771 1.00 96.31 196 TYR A CA 1
ATOM 1601 C C . TYR A 1 196 ? -4.508 -11.306 -5.258 1.00 96.31 196 TYR A C 1
ATOM 1603 O O . TYR A 1 196 ? -5.136 -12.194 -4.677 1.00 96.31 196 TYR A O 1
ATOM 1611 N N . LEU A 1 197 ? -4.108 -10.197 -4.630 1.00 96.25 197 LEU A N 1
ATOM 1612 C CA . LEU A 1 197 ? -4.291 -9.982 -3.192 1.00 96.25 197 LEU A CA 1
ATOM 1613 C C . LEU A 1 197 ? -5.771 -9.854 -2.818 1.00 96.25 197 LEU A C 1
ATOM 1615 O O . LEU A 1 197 ? -6.232 -10.455 -1.851 1.00 96.25 197 LEU A O 1
ATOM 1619 N N . LYS A 1 198 ? -6.579 -9.167 -3.630 1.00 95.06 198 LYS A N 1
ATOM 1620 C CA . LYS A 1 198 ? -8.032 -9.108 -3.420 1.00 95.06 198 LYS A CA 1
ATOM 1621 C C . LYS A 1 198 ? -8.675 -10.495 -3.435 1.00 95.06 198 LYS A C 1
ATOM 1623 O O . LYS A 1 198 ? -9.628 -10.730 -2.698 1.00 95.06 198 LYS A O 1
ATOM 1628 N N . ALA A 1 199 ? -8.183 -11.415 -4.268 1.00 94.75 199 ALA A N 1
ATOM 1629 C CA . ALA A 1 199 ? -8.658 -12.795 -4.271 1.00 94.75 199 ALA A CA 1
ATOM 1630 C C . ALA A 1 199 ? -8.236 -13.558 -3.003 1.00 94.75 199 ALA A C 1
ATOM 1632 O O . ALA A 1 199 ? -9.046 -14.331 -2.490 1.00 94.75 199 ALA A O 1
ATOM 1633 N N . LYS A 1 200 ? -7.026 -13.307 -2.477 1.00 94.31 200 LYS A N 1
ATOM 1634 C CA . LYS A 1 200 ? -6.529 -13.871 -1.207 1.00 94.31 200 LYS A CA 1
ATOM 1635 C C . LYS A 1 200 ? -7.451 -13.523 -0.031 1.00 94.31 200 LYS A C 1
ATOM 1637 O O . LYS A 1 200 ? -7.795 -14.411 0.738 1.00 94.31 200 LYS A O 1
ATOM 1642 N N . TYR A 1 201 ? -7.918 -12.275 0.053 1.00 91.62 201 TYR A N 1
ATOM 1643 C CA . TYR A 1 201 ? -8.735 -11.773 1.172 1.00 91.62 201 TYR A CA 1
ATOM 1644 C C . TYR A 1 201 ? -10.254 -11.844 0.960 1.00 91.62 201 TYR A C 1
ATOM 1646 O O . TYR A 1 201 ? -11.029 -11.271 1.723 1.00 91.62 201 TYR A O 1
ATOM 1654 N N . LYS A 1 202 ? -10.724 -12.531 -0.085 1.00 82.19 202 LYS A N 1
ATOM 1655 C CA . LYS A 1 202 ? -12.157 -12.588 -0.412 1.00 82.19 202 LYS A CA 1
ATOM 1656 C C . LYS A 1 202 ? -12.984 -13.467 0.545 1.00 82.19 202 LYS A C 1
ATOM 1658 O O . LYS A 1 202 ? -14.209 -13.380 0.500 1.00 82.19 202 LYS A O 1
ATOM 1663 N N . ASN A 1 203 ? -12.336 -14.304 1.358 1.00 57.59 203 ASN A N 1
ATOM 1664 C CA . ASN A 1 203 ? -12.979 -15.299 2.221 1.00 57.59 203 ASN A CA 1
ATOM 1665 C C . ASN A 1 203 ? -12.662 -15.047 3.691 1.00 57.59 203 ASN A C 1
ATOM 1667 O O . ASN A 1 203 ? -11.457 -15.040 4.016 1.00 57.59 203 ASN A O 1
#

Foldseek 3Di:
DPPPDDPLRVLLVQLVVCVVVVVVVVNLVSLVVCLVCVLVVLVVCVVVVNLQSSLVSLLVCLVVVSDDDPVSNLLSLLSSLLSLLVPCPDPPDDLVSLLSNLVSCQVPVVSCLVVQCVQPVVVPCVVPVPVSSVVSSVLSLLLSLLSVVVCVVPPPCPCVVDPVSVVSNVPSPDDSPDDPVSSVVSVVVSVSSSVSSCVVSVD

Secondary structure (DSSP, 8-state):
------HHHHHHHHHHHHHHHT-HHHHHHHHHHHHTTHHHHHHHHHHTT-HHHHHHHHHHHHHTT---SHHHHHHHHHHHHHHHHTTTTSTT--HHHHHHHHHHHHHTHHHHHHHHIIIIITTTTTT-HHHHHHHHHHHHHHHHHHHHHHHHHHSTTTTTT-HHHHHHHHT--S-S---HHHHHHHHHHHHHHHHHHHHHT--

Sequence (203 aa):
MEVNKTKLEALLLQIQQQCSTGNRKELASSLRQLMNNRQAYYQESISLSMQDDFSDALFKILLLELDEEEEESIEIAEMSYVGIGSVLYTSVSTAEHYQRLLLLLHYFSDYFTDAIIEIFLKKYRKDNMLEARKLALECLEKMQLADMFWLEENYQHFIDNNTQLAEACNSIEMDPNLTEEEKKEAALLHKVLYAYLKAKYKN